Protein AF-A0A412XPA6-F1 (afdb_monomer_lite)

Organism: NCBI:txid329854

Sequence (202 aa):
MDRNLGTTGYVMIPRALLLKAFDEHHEASGDMEAFLRILTYVNYAEAVVRRMNTNVVCARGESVISYNHWAEILGWSLGRTRRYFMRLVAEGSIEQVKGDCASHIRIPGYDVWTGKRQIGKKGDSAVEESFGQFWNEYHETTRMARQNRESALREWKKLSQNERKQALEHIDEYFFHLRDTKFCRQAAKYLADKLFQDEYDN

Structure (mmCIF, N/CA/C/O backbone):
data_AF-A0A412XPA6-F1
#
_entry.id   AF-A0A412XPA6-F1
#
loop_
_atom_site.group_PDB
_atom_site.id
_atom_site.type_symbol
_atom_site.label_atom_id
_atom_site.label_alt_id
_atom_site.label_comp_id
_atom_site.label_asym_id
_atom_site.label_entity_id
_atom_site.label_seq_id
_atom_site.pdbx_PDB_ins_code
_atom_site.Cartn_x
_atom_site.Cartn_y
_atom_site.Cartn_z
_atom_site.occupancy
_atom_site.B_iso_or_equiv
_atom_site.auth_seq_id
_atom_site.auth_comp_id
_atom_site.auth_asym_id
_atom_site.auth_atom_id
_atom_site.pdbx_PDB_model_num
ATOM 1 N N . MET A 1 1 ? 12.582 10.616 -3.079 1.00 53.47 1 MET A N 1
ATOM 2 C CA . MET A 1 1 ? 11.346 11.284 -3.571 1.00 53.47 1 MET A CA 1
ATOM 3 C C . MET A 1 1 ? 10.703 12.117 -2.468 1.00 53.47 1 MET A C 1
ATOM 5 O O . MET A 1 1 ? 10.785 11.718 -1.310 1.00 53.47 1 MET A O 1
ATOM 9 N N . ASP A 1 2 ? 10.088 13.253 -2.807 1.00 45.78 2 ASP A N 1
ATOM 10 C CA . ASP A 1 2 ? 9.464 14.147 -1.822 1.00 45.78 2 ASP A CA 1
ATOM 11 C C . ASP A 1 2 ? 8.295 13.480 -1.092 1.00 45.78 2 ASP A C 1
ATOM 13 O O . ASP A 1 2 ? 7.318 13.035 -1.694 1.00 45.78 2 ASP A O 1
ATOM 17 N N . ARG A 1 3 ? 8.370 13.457 0.241 1.00 51.09 3 ARG A N 1
ATOM 18 C CA . ARG A 1 3 ? 7.361 12.847 1.129 1.00 51.09 3 ARG A CA 1
ATOM 19 C C . ARG A 1 3 ? 6.038 13.634 1.184 1.00 51.09 3 ARG A C 1
ATOM 21 O O . ARG A 1 3 ? 5.105 13.202 1.851 1.00 51.09 3 ARG A O 1
ATOM 28 N N . ASN A 1 4 ? 5.954 14.764 0.478 1.00 50.81 4 ASN A N 1
ATOM 29 C CA . ASN A 1 4 ? 4.825 15.701 0.493 1.00 50.81 4 ASN A CA 1
ATOM 30 C C . ASN A 1 4 ? 3.830 15.528 -0.670 1.00 50.81 4 ASN A C 1
ATOM 32 O O . ASN A 1 4 ? 2.851 16.261 -0.734 1.00 50.81 4 ASN A O 1
ATOM 36 N N . LEU A 1 5 ? 4.005 14.544 -1.560 1.00 54.44 5 LEU A N 1
ATOM 37 C CA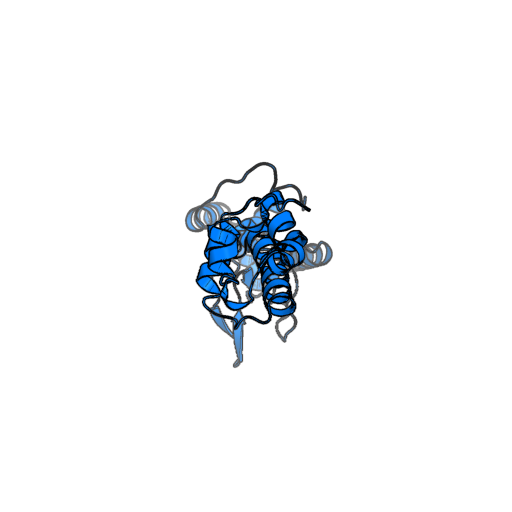 . LEU A 1 5 ? 3.063 14.299 -2.671 1.00 54.44 5 LEU A CA 1
ATOM 38 C C . LEU A 1 5 ? 1.630 13.949 -2.208 1.00 54.44 5 LEU A C 1
ATOM 40 O O . LEU A 1 5 ? 0.684 14.057 -2.981 1.00 54.44 5 LEU A O 1
ATOM 44 N N . GLY A 1 6 ? 1.448 13.546 -0.946 1.00 50.03 6 GLY A N 1
ATOM 45 C CA . GLY A 1 6 ? 0.141 13.197 -0.382 1.00 50.03 6 GLY A CA 1
ATOM 46 C C . GLY A 1 6 ? -0.730 14.381 0.060 1.00 50.03 6 GLY A C 1
ATOM 47 O O . GLY A 1 6 ? -1.903 14.166 0.359 1.00 50.03 6 GLY A O 1
ATOM 48 N N . THR A 1 7 ? -0.196 15.609 0.130 1.00 53.03 7 THR A N 1
ATOM 49 C CA . THR A 1 7 ? -0.916 16.780 0.679 1.00 53.03 7 THR A CA 1
ATOM 50 C C . THR A 1 7 ? -1.501 17.715 -0.380 1.00 53.03 7 THR A C 1
ATOM 52 O O . THR A 1 7 ? -2.366 18.522 -0.054 1.00 53.03 7 THR A O 1
ATOM 55 N N . THR A 1 8 ? -1.102 17.582 -1.648 1.00 63.75 8 THR A N 1
ATOM 56 C CA . THR A 1 8 ? -1.572 18.420 -2.770 1.00 63.75 8 THR A CA 1
ATOM 57 C C . THR A 1 8 ? -2.735 17.808 -3.564 1.00 63.75 8 THR A C 1
ATOM 59 O O . THR A 1 8 ? -3.126 18.350 -4.595 1.00 63.75 8 THR A O 1
ATOM 62 N N . GLY A 1 9 ? -3.308 16.694 -3.090 1.00 62.88 9 GLY A N 1
ATOM 63 C CA . GLY A 1 9 ? -4.330 15.923 -3.811 1.00 62.88 9 GLY A CA 1
ATOM 64 C C . GLY A 1 9 ? -3.741 15.043 -4.924 1.00 62.88 9 GLY A C 1
ATOM 65 O O . GLY A 1 9 ? -2.624 15.269 -5.382 1.00 62.88 9 GLY A O 1
ATOM 66 N N . TYR A 1 10 ? -4.474 14.004 -5.343 1.00 75.81 10 TYR A N 1
ATOM 67 C CA . TYR A 1 10 ? -4.041 13.063 -6.387 1.00 75.81 10 TYR A CA 1
ATOM 68 C C . TYR A 1 10 ? -5.188 12.659 -7.322 1.00 75.81 10 TYR A C 1
ATOM 70 O O . TYR A 1 10 ? -6.358 12.672 -6.937 1.00 75.81 10 TYR A O 1
ATOM 78 N N . VAL A 1 11 ? -4.836 12.267 -8.551 1.00 79.75 11 VAL A N 1
ATOM 79 C CA . VAL A 1 11 ? -5.758 11.722 -9.558 1.00 79.75 11 VAL A CA 1
ATOM 80 C C . VAL A 1 11 ? -5.554 10.215 -9.661 1.00 79.75 11 VAL A C 1
ATOM 82 O O . VAL A 1 11 ? -4.431 9.738 -9.811 1.00 79.75 11 VAL A O 1
ATOM 85 N N . MET A 1 12 ? -6.649 9.458 -9.607 1.00 84.06 12 MET A N 1
ATOM 86 C CA . MET A 1 12 ? -6.618 8.012 -9.815 1.00 84.06 12 MET A CA 1
ATOM 87 C C . MET A 1 12 ? -6.582 7.698 -11.310 1.00 84.06 12 MET A C 1
ATOM 89 O O . MET A 1 12 ? -7.541 7.978 -12.027 1.00 84.06 12 MET A O 1
ATOM 93 N N . ILE A 1 13 ? -5.492 7.083 -11.770 1.00 87.00 13 ILE A N 1
ATOM 94 C CA . ILE A 1 13 ? -5.327 6.660 -13.164 1.00 87.00 13 ILE A CA 1
ATOM 95 C C . ILE A 1 13 ? -5.499 5.135 -13.248 1.00 87.00 13 ILE A C 1
ATOM 97 O O . ILE A 1 13 ? -4.784 4.402 -12.559 1.00 87.00 13 ILE A O 1
ATOM 101 N N . PRO A 1 14 ? -6.424 4.617 -14.079 1.00 89.06 14 PRO A N 1
ATOM 102 C CA . PRO A 1 14 ? -6.537 3.186 -14.334 1.00 89.06 14 PRO A CA 1
ATOM 103 C C . PRO A 1 14 ? -5.214 2.577 -14.810 1.00 89.06 14 PRO A C 1
ATOM 105 O O . PRO A 1 14 ? -4.602 3.067 -15.758 1.00 89.06 14 PRO A O 1
ATOM 108 N N . ARG A 1 15 ? -4.819 1.442 -14.216 1.00 90.56 15 ARG A N 1
ATOM 109 C CA . ARG A 1 15 ? -3.580 0.719 -14.564 1.00 90.56 15 ARG A CA 1
ATOM 110 C C . ARG A 1 15 ? -3.462 0.450 -16.069 1.00 90.56 15 ARG A C 1
ATOM 112 O O . ARG A 1 15 ? -2.388 0.593 -16.632 1.00 90.56 15 ARG A O 1
ATOM 119 N N . ALA A 1 16 ? -4.574 0.113 -16.723 1.00 91.62 16 ALA A N 1
ATOM 120 C CA . ALA A 1 16 ? -4.614 -0.148 -18.160 1.00 91.62 16 ALA A CA 1
ATOM 121 C C . ALA A 1 16 ? -4.237 1.074 -19.019 1.00 91.62 16 ALA A C 1
ATOM 123 O O . ALA A 1 16 ? -3.680 0.896 -20.095 1.00 91.62 16 ALA A O 1
ATOM 124 N N . LEU A 1 17 ? -4.518 2.301 -18.561 1.00 93.75 17 LEU A N 1
ATOM 125 C CA . LEU A 1 17 ? -4.106 3.512 -19.278 1.00 93.75 17 LEU A CA 1
ATOM 126 C C . LEU A 1 17 ? -2.603 3.754 -19.140 1.00 93.75 17 LEU A C 1
ATOM 128 O O . LEU A 1 17 ? -1.958 4.084 -20.127 1.00 93.75 17 LEU A O 1
ATOM 132 N N . LEU A 1 18 ? -2.041 3.530 -17.947 1.00 92.69 18 LEU A N 1
ATOM 133 C CA . LEU A 1 18 ? -0.593 3.626 -17.735 1.00 92.69 18 LEU A CA 1
ATOM 134 C C . LEU A 1 18 ? 0.163 2.599 -18.580 1.00 92.69 18 LEU A C 1
ATOM 136 O O . LEU A 1 18 ? 1.142 2.951 -19.220 1.00 92.69 18 LEU A O 1
ATOM 140 N N . LEU A 1 19 ? -0.323 1.355 -18.633 1.00 93.19 19 LEU A N 1
ATOM 141 C CA . LEU A 1 19 ? 0.286 0.313 -19.463 1.00 93.19 19 LEU A CA 1
ATOM 142 C C . LEU A 1 19 ? 0.297 0.702 -20.949 1.00 93.19 19 LEU A C 1
ATOM 144 O O . LEU A 1 19 ? 1.344 0.611 -21.573 1.00 93.19 19 LEU A O 1
ATOM 148 N N . LYS A 1 20 ? -0.810 1.241 -21.480 1.00 92.75 20 LYS A N 1
ATOM 149 C CA . LYS A 1 20 ? -0.850 1.756 -22.860 1.00 92.75 20 LYS A CA 1
ATOM 150 C C . LYS A 1 20 ? 0.156 2.884 -23.097 1.00 92.75 20 LYS A C 1
ATOM 152 O O . LYS A 1 20 ? 0.869 2.857 -24.090 1.00 92.75 20 LYS A O 1
ATOM 157 N N . ALA A 1 21 ? 0.247 3.841 -22.173 1.00 90.62 21 ALA A N 1
ATOM 158 C CA . ALA A 1 21 ? 1.217 4.932 -22.276 1.00 90.62 21 ALA A CA 1
ATOM 159 C C . ALA A 1 21 ? 2.672 4.422 -22.247 1.00 90.62 21 ALA A C 1
ATOM 161 O O . ALA A 1 21 ? 3.544 4.980 -22.907 1.00 90.62 21 ALA A O 1
ATOM 162 N N . PHE A 1 22 ? 2.941 3.347 -21.501 1.00 92.25 22 PHE A N 1
ATOM 163 C CA . PHE A 1 22 ? 4.262 2.721 -21.454 1.00 92.25 22 PHE A CA 1
ATOM 164 C C . PHE A 1 22 ? 4.602 1.930 -22.718 1.00 92.25 22 PHE A C 1
ATOM 166 O O . PHE A 1 22 ? 5.780 1.859 -23.063 1.00 92.25 22 PHE A O 1
ATOM 173 N N . ASP A 1 23 ? 3.605 1.369 -23.403 1.00 88.88 23 ASP A N 1
ATOM 174 C CA . ASP A 1 23 ? 3.792 0.677 -24.682 1.00 88.88 23 ASP A CA 1
ATOM 175 C C . ASP A 1 23 ? 4.124 1.663 -25.820 1.00 88.88 23 ASP A C 1
ATOM 177 O O . ASP A 1 23 ? 4.892 1.337 -26.722 1.00 88.88 23 ASP A O 1
ATOM 181 N N . GLU A 1 24 ? 3.596 2.893 -25.764 1.00 89.25 24 GLU A N 1
ATOM 182 C CA . GLU A 1 24 ? 3.903 3.961 -26.733 1.00 89.25 24 GLU A CA 1
ATOM 183 C C . GLU A 1 24 ? 5.344 4.492 -26.598 1.00 89.25 24 GLU A C 1
ATOM 185 O O . GLU A 1 24 ? 5.955 4.919 -27.582 1.00 89.25 24 GLU A O 1
ATOM 190 N N . HIS A 1 25 ? 5.919 4.426 -25.393 1.00 86.38 25 HIS A N 1
ATOM 191 C CA . HIS A 1 25 ? 7.277 4.881 -25.095 1.00 86.38 25 HIS A CA 1
ATOM 192 C C . HIS A 1 25 ? 8.094 3.767 -24.443 1.00 86.38 25 HIS A C 1
ATOM 194 O O . HIS A 1 25 ? 8.089 3.607 -23.231 1.00 86.38 25 HIS A O 1
ATOM 200 N N . HIS A 1 26 ? 8.835 2.994 -25.234 1.00 84.62 26 HIS A N 1
ATOM 201 C CA . HIS A 1 26 ? 9.484 1.779 -24.729 1.00 84.62 26 HIS A CA 1
ATOM 202 C C . HIS A 1 26 ? 10.552 2.016 -23.641 1.00 84.62 26 HIS A C 1
ATOM 204 O O . HIS A 1 26 ? 10.724 1.169 -22.765 1.00 84.62 26 HIS A O 1
ATOM 210 N N . GLU A 1 27 ? 11.258 3.151 -23.680 1.00 95.06 27 GLU A N 1
ATOM 211 C CA . GLU A 1 27 ? 12.253 3.542 -22.675 1.00 95.06 27 GLU A CA 1
ATOM 212 C C . GLU A 1 27 ? 11.683 4.588 -21.714 1.00 95.06 27 GLU A C 1
ATOM 214 O O . GLU A 1 27 ? 11.159 5.616 -22.140 1.00 95.06 27 GLU A O 1
ATOM 219 N N . ALA A 1 28 ? 11.850 4.355 -20.408 1.00 95.25 28 ALA A N 1
ATOM 220 C CA . ALA A 1 28 ? 11.500 5.335 -19.393 1.00 95.25 28 ALA A CA 1
ATOM 221 C C . ALA A 1 28 ? 12.393 6.579 -19.515 1.00 95.25 28 ALA A C 1
ATOM 223 O O . ALA A 1 28 ? 13.619 6.498 -19.351 1.00 95.25 28 ALA A O 1
ATOM 224 N N . SER A 1 29 ? 11.763 7.736 -19.726 1.00 91.31 29 SER A N 1
ATOM 225 C CA . SER A 1 29 ? 12.411 9.038 -19.942 1.00 91.31 29 SER A CA 1
ATOM 226 C C . SER A 1 29 ? 13.273 9.502 -18.764 1.00 91.31 29 SER A C 1
ATOM 228 O O . SER A 1 29 ? 14.226 10.262 -18.941 1.00 91.31 29 SER A O 1
ATOM 230 N N . GLY A 1 30 ? 12.986 9.023 -17.552 1.00 93.06 30 GLY A N 1
ATOM 231 C CA . GLY A 1 30 ? 13.740 9.368 -16.355 1.00 93.06 30 GLY A CA 1
ATOM 232 C C . GLY A 1 30 ? 13.292 8.619 -15.105 1.00 93.06 30 GLY A C 1
ATOM 233 O O . GLY A 1 30 ? 12.474 7.702 -15.149 1.00 93.06 30 GLY A O 1
ATOM 234 N N . ASP A 1 31 ? 13.838 9.040 -13.965 1.00 93.81 31 ASP A N 1
ATOM 235 C CA . ASP A 1 31 ? 13.652 8.376 -12.672 1.00 93.81 31 ASP A CA 1
ATOM 236 C C . ASP A 1 31 ? 12.192 8.346 -12.205 1.00 93.81 31 ASP A C 1
ATOM 238 O O . ASP A 1 31 ? 11.767 7.370 -11.592 1.00 93.81 31 ASP A O 1
ATOM 242 N N . MET A 1 32 ? 11.419 9.395 -12.488 1.00 92.06 32 MET A N 1
ATOM 243 C CA . MET A 1 32 ? 10.010 9.468 -12.094 1.00 92.06 32 MET A CA 1
ATOM 244 C C . MET A 1 32 ? 9.152 8.484 -12.894 1.00 92.06 32 MET A C 1
ATOM 246 O O . MET A 1 32 ? 8.382 7.725 -12.310 1.00 92.06 32 MET A O 1
ATOM 250 N N . GLU A 1 33 ? 9.316 8.450 -14.218 1.00 94.38 33 GLU A N 1
ATOM 251 C CA . GLU A 1 33 ? 8.591 7.511 -15.075 1.00 94.38 33 GLU A CA 1
ATOM 252 C C . GLU A 1 33 ? 8.985 6.061 -14.765 1.00 94.38 33 GLU A C 1
ATOM 254 O O . GLU A 1 33 ? 8.123 5.191 -14.657 1.00 94.38 33 GLU A O 1
ATOM 259 N N . ALA A 1 34 ? 10.275 5.806 -14.524 1.00 96.50 34 ALA A N 1
ATOM 260 C CA . ALA A 1 34 ? 10.747 4.491 -14.105 1.00 96.50 34 ALA A CA 1
ATOM 261 C C . ALA A 1 34 ? 10.096 4.037 -12.790 1.00 96.50 34 ALA A C 1
ATOM 263 O O . ALA A 1 34 ? 9.686 2.882 -12.666 1.00 96.50 34 ALA A O 1
ATOM 264 N N . PHE A 1 35 ? 9.924 4.944 -11.826 1.00 95.25 35 PHE A N 1
ATOM 265 C CA . PHE A 1 35 ? 9.217 4.626 -10.587 1.00 95.25 35 PHE A CA 1
ATOM 266 C C . PHE A 1 35 ? 7.721 4.380 -10.808 1.00 95.25 35 PHE A C 1
ATOM 268 O O . PHE A 1 35 ? 7.167 3.445 -10.231 1.00 95.25 35 PHE A O 1
ATOM 275 N N . LEU A 1 36 ? 7.064 5.160 -11.674 1.00 93.94 36 LEU A N 1
ATOM 276 C CA . LEU A 1 36 ? 5.663 4.931 -12.051 1.00 93.94 36 LEU A CA 1
ATOM 277 C C . LEU A 1 36 ? 5.469 3.563 -12.715 1.00 93.94 36 LEU A C 1
ATOM 279 O O . LEU A 1 36 ? 4.489 2.872 -12.421 1.00 93.94 36 LEU A O 1
ATOM 283 N N . ARG A 1 37 ? 6.419 3.126 -13.550 1.00 96.12 37 ARG A N 1
ATOM 284 C CA . ARG A 1 37 ? 6.441 1.763 -14.100 1.00 96.12 37 ARG A CA 1
ATOM 285 C C . ARG A 1 37 ? 6.569 0.725 -12.989 1.00 96.12 37 ARG A C 1
ATOM 287 O O . ARG A 1 37 ? 5.775 -0.208 -12.952 1.00 96.12 37 ARG A O 1
ATOM 294 N N . ILE A 1 38 ? 7.476 0.908 -12.026 1.00 95.69 38 ILE A N 1
ATOM 295 C CA . ILE A 1 38 ? 7.593 0.002 -10.868 1.00 95.69 38 ILE A CA 1
ATOM 296 C C . ILE A 1 38 ? 6.268 -0.077 -10.092 1.00 95.69 38 ILE A C 1
ATOM 298 O O . ILE A 1 38 ? 5.747 -1.176 -9.907 1.00 95.69 38 ILE A O 1
ATOM 302 N N . LEU A 1 39 ? 5.677 1.062 -9.714 1.00 93.69 39 LEU A N 1
ATOM 303 C CA . LEU A 1 39 ? 4.375 1.138 -9.028 1.00 93.69 39 LEU A CA 1
ATOM 304 C C . LEU A 1 39 ? 3.255 0.425 -9.796 1.00 93.69 39 LEU A C 1
ATOM 306 O O . LEU A 1 39 ? 2.362 -0.181 -9.197 1.00 93.69 39 LEU A O 1
ATOM 310 N N . THR A 1 40 ? 3.310 0.507 -11.124 1.00 94.31 40 THR A N 1
ATOM 311 C CA . THR A 1 40 ? 2.344 -0.126 -12.017 1.00 94.31 40 THR A CA 1
ATOM 312 C C . THR A 1 40 ? 2.543 -1.632 -12.079 1.00 94.31 40 THR A C 1
ATOM 314 O O . THR A 1 40 ? 1.551 -2.347 -12.101 1.00 94.31 40 THR A O 1
ATOM 317 N N . TYR A 1 41 ? 3.781 -2.129 -12.115 1.00 95.12 41 TYR A N 1
ATOM 318 C CA . TYR A 1 41 ? 4.081 -3.544 -12.360 1.00 95.12 41 TYR A CA 1
ATOM 319 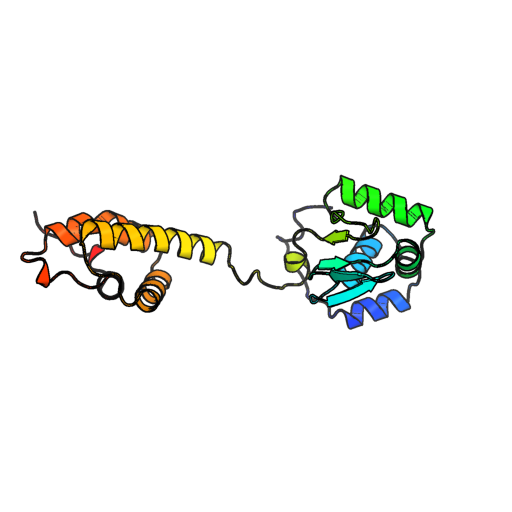C C . TYR A 1 41 ? 4.163 -4.415 -11.103 1.00 95.12 41 TYR A C 1
ATOM 321 O O . TYR A 1 41 ? 4.013 -5.632 -11.223 1.00 95.12 41 TYR A O 1
ATOM 329 N N . VAL A 1 42 ? 4.344 -3.838 -9.910 1.00 94.50 42 VAL A N 1
ATOM 330 C CA . VAL A 1 42 ? 4.215 -4.607 -8.659 1.00 94.50 42 VAL A CA 1
ATOM 331 C C . VAL A 1 42 ? 2.815 -5.219 -8.502 1.00 94.50 42 VAL A C 1
ATOM 333 O O . VAL A 1 42 ? 1.831 -4.807 -9.131 1.00 94.50 42 VAL A O 1
ATOM 336 N N . ASN A 1 43 ? 2.719 -6.236 -7.650 1.00 92.56 43 ASN A N 1
ATOM 337 C CA . ASN A 1 43 ? 1.484 -6.957 -7.398 1.00 92.56 43 ASN A CA 1
ATOM 338 C C . ASN A 1 43 ? 0.413 -6.029 -6.830 1.00 92.56 43 ASN A C 1
ATOM 340 O O . ASN A 1 43 ? 0.551 -5.458 -5.750 1.00 92.56 43 ASN A O 1
ATOM 344 N N . TYR A 1 44 ? -0.707 -5.924 -7.542 1.00 87.94 44 TYR A N 1
ATOM 345 C CA . TYR A 1 44 ? -1.870 -5.221 -7.019 1.00 87.94 44 TYR A CA 1
ATOM 346 C C . TYR A 1 44 ? -2.582 -6.073 -5.962 1.00 87.94 44 TYR A C 1
ATOM 348 O O . TYR A 1 44 ? -2.953 -5.572 -4.910 1.00 87.94 44 TYR A O 1
ATOM 356 N N . ALA A 1 45 ? -2.759 -7.367 -6.192 1.00 86.31 45 ALA A N 1
ATOM 357 C CA . ALA A 1 45 ? -3.297 -8.291 -5.199 1.00 86.31 45 ALA A CA 1
ATOM 358 C C . ALA A 1 45 ? -2.224 -9.311 -4.824 1.00 86.31 45 ALA A C 1
ATOM 360 O O . ALA A 1 45 ? -1.298 -9.534 -5.602 1.00 86.31 45 ALA A O 1
ATOM 361 N N . GLU A 1 46 ? -2.350 -9.904 -3.639 1.00 88.12 46 GLU A N 1
ATOM 362 C CA . GLU A 1 46 ? -1.504 -11.032 -3.264 1.00 88.12 46 GLU A CA 1
ATOM 363 C C . GLU A 1 46 ? -1.616 -12.142 -4.315 1.00 88.12 46 GLU A C 1
ATOM 365 O O . GLU A 1 46 ? -2.710 -12.459 -4.787 1.00 88.12 46 GLU A O 1
ATOM 370 N N . ALA A 1 47 ? -0.473 -12.708 -4.688 1.00 86.25 47 ALA A N 1
ATOM 371 C CA . ALA A 1 47 ? -0.398 -13.808 -5.630 1.00 86.25 47 ALA A CA 1
ATOM 372 C C . ALA A 1 47 ? 0.704 -14.782 -5.219 1.00 86.25 47 ALA A C 1
ATOM 374 O O . ALA A 1 47 ? 1.778 -14.383 -4.766 1.00 86.25 47 ALA A O 1
ATOM 375 N N . VAL A 1 48 ? 0.455 -16.072 -5.426 1.00 85.38 48 VAL A N 1
ATOM 376 C CA . VAL A 1 48 ? 1.472 -17.108 -5.253 1.00 85.38 48 VAL A CA 1
ATOM 377 C C . VAL A 1 48 ? 2.217 -17.272 -6.571 1.00 85.38 48 VAL A C 1
ATOM 379 O O . VAL A 1 48 ? 1.635 -17.679 -7.575 1.00 85.38 48 VAL A O 1
ATOM 382 N N . VAL A 1 49 ? 3.509 -16.955 -6.571 1.00 80.50 49 VAL A N 1
ATOM 383 C CA . VAL A 1 49 ? 4.372 -17.063 -7.751 1.00 80.50 49 VAL A CA 1
ATOM 384 C C . VAL A 1 49 ? 5.288 -18.268 -7.592 1.00 80.50 49 VAL A C 1
ATOM 386 O O . VAL A 1 49 ? 5.998 -18.409 -6.597 1.00 80.50 49 VAL A O 1
ATOM 389 N N . ARG A 1 50 ? 5.289 -19.150 -8.592 1.00 76.94 50 ARG A N 1
ATOM 390 C CA . ARG A 1 50 ? 6.142 -20.341 -8.611 1.00 76.94 50 ARG A CA 1
ATOM 391 C C . ARG A 1 50 ? 7.522 -19.987 -9.168 1.00 76.94 50 ARG A C 1
ATOM 393 O O . ARG A 1 50 ? 7.639 -19.515 -10.297 1.00 76.94 50 ARG A O 1
ATOM 400 N N . ARG A 1 51 ? 8.575 -20.232 -8.390 1.00 69.62 51 ARG A N 1
ATOM 401 C CA . ARG A 1 51 ? 9.977 -19.934 -8.732 1.00 69.62 51 ARG A CA 1
ATOM 402 C C . ARG A 1 51 ? 10.835 -21.162 -8.466 1.00 69.62 51 ARG A C 1
ATOM 404 O O . ARG A 1 51 ? 10.911 -21.589 -7.330 1.00 69.62 51 ARG A O 1
ATOM 411 N N . MET A 1 52 ? 11.484 -21.712 -9.497 1.00 63.72 52 MET A N 1
ATOM 412 C CA . MET A 1 52 ? 12.553 -22.729 -9.377 1.00 63.72 52 MET A CA 1
ATOM 413 C C . MET A 1 52 ? 12.304 -23.815 -8.295 1.00 63.72 52 MET A C 1
ATOM 415 O O . MET A 1 52 ? 13.222 -24.185 -7.578 1.00 63.72 52 MET A O 1
ATOM 419 N N . ASN A 1 53 ? 11.063 -24.319 -8.201 1.00 65.38 53 ASN A N 1
ATOM 420 C CA . ASN A 1 53 ? 10.543 -25.328 -7.252 1.00 65.38 53 ASN A CA 1
ATOM 421 C C . ASN A 1 53 ? 10.006 -24.863 -5.884 1.00 65.38 53 ASN A C 1
ATOM 423 O O . ASN A 1 53 ? 9.508 -25.705 -5.139 1.00 65.38 53 ASN A O 1
ATOM 427 N N . THR A 1 54 ? 9.979 -23.567 -5.575 1.00 71.88 54 THR A N 1
ATOM 428 C CA . THR A 1 54 ? 9.297 -23.019 -4.391 1.00 71.88 54 THR A CA 1
ATOM 429 C C . THR A 1 54 ? 8.122 -22.121 -4.782 1.00 71.88 54 THR A C 1
ATOM 431 O O . THR A 1 54 ? 8.113 -21.464 -5.827 1.00 71.88 54 THR A O 1
ATOM 434 N N . ASN A 1 55 ? 7.080 -22.132 -3.951 1.00 79.75 55 ASN A N 1
ATOM 435 C CA . ASN A 1 55 ? 5.960 -21.206 -4.064 1.00 79.75 55 ASN A CA 1
ATOM 436 C C . ASN A 1 55 ? 6.262 -20.003 -3.173 1.00 79.75 55 ASN A C 1
ATOM 438 O O . ASN A 1 55 ? 6.384 -20.153 -1.959 1.00 79.75 55 ASN A O 1
ATOM 442 N N . VAL A 1 56 ? 6.383 -18.823 -3.773 1.00 81.56 56 VAL A N 1
ATOM 443 C CA . VAL A 1 56 ? 6.595 -17.571 -3.047 1.00 81.56 56 VAL A CA 1
ATOM 444 C C . VAL A 1 56 ? 5.269 -16.832 -2.985 1.00 81.56 56 VAL A C 1
ATOM 446 O O . VAL A 1 56 ? 4.689 -16.498 -4.019 1.00 81.56 56 VAL A O 1
ATOM 449 N N . VAL A 1 57 ? 4.781 -16.579 -1.773 1.00 85.75 57 VAL A N 1
ATOM 450 C CA . VAL A 1 57 ? 3.656 -15.665 -1.557 1.00 85.75 57 VAL A CA 1
ATOM 451 C C . VAL A 1 57 ? 4.179 -14.249 -1.775 1.00 85.75 57 VAL A C 1
ATOM 453 O O . VAL A 1 57 ? 5.022 -13.774 -1.020 1.00 85.75 57 VAL A O 1
ATOM 456 N N . CYS A 1 58 ? 3.727 -13.603 -2.845 1.00 89.12 58 CYS A N 1
ATOM 457 C CA . CYS A 1 58 ? 4.118 -12.249 -3.205 1.00 89.12 58 CYS A CA 1
ATOM 458 C C . CYS A 1 58 ? 2.952 -11.314 -2.887 1.00 89.12 58 CYS A C 1
ATOM 460 O O . CYS A 1 58 ? 1.927 -11.313 -3.581 1.00 89.12 58 CYS A O 1
ATOM 462 N N . ALA A 1 59 ? 3.098 -10.558 -1.801 1.00 90.94 59 ALA A N 1
ATOM 463 C CA . ALA A 1 59 ? 2.020 -9.745 -1.258 1.00 90.94 59 ALA A CA 1
ATOM 464 C C . ALA A 1 59 ? 1.688 -8.544 -2.159 1.00 90.94 59 ALA A C 1
ATOM 466 O O . ALA A 1 59 ? 2.410 -8.192 -3.096 1.00 90.94 59 ALA A O 1
ATOM 467 N N . ARG A 1 60 ? 0.576 -7.871 -1.857 1.00 91.88 60 ARG A N 1
ATOM 468 C CA . ARG A 1 60 ? 0.246 -6.584 -2.483 1.00 91.88 60 ARG A CA 1
ATOM 469 C C . ARG A 1 60 ? 1.378 -5.574 -2.252 1.00 91.88 60 ARG A C 1
ATOM 471 O O . ARG A 1 60 ? 1.833 -5.394 -1.128 1.00 91.88 60 ARG A O 1
ATOM 478 N N . GLY A 1 61 ? 1.781 -4.880 -3.313 1.00 93.12 61 GLY A N 1
ATOM 479 C CA . GLY A 1 61 ? 2.895 -3.934 -3.307 1.00 93.12 61 GLY A CA 1
ATOM 480 C C . GLY A 1 61 ? 4.274 -4.588 -3.405 1.00 93.12 61 GLY A C 1
ATOM 481 O O . GLY A 1 61 ? 5.275 -3.879 -3.326 1.00 93.12 61 GLY A O 1
ATOM 482 N N . GLU A 1 62 ? 4.346 -5.909 -3.584 1.00 95.06 62 GLU A N 1
ATOM 483 C CA . GLU A 1 62 ? 5.597 -6.636 -3.794 1.00 95.06 62 GLU A CA 1
ATOM 484 C C . GLU A 1 62 ? 5.796 -7.052 -5.251 1.00 95.06 62 GLU A C 1
ATOM 486 O O . GLU A 1 62 ? 4.868 -7.060 -6.059 1.00 95.06 62 GLU A O 1
ATOM 491 N N . SER A 1 63 ? 7.024 -7.413 -5.606 1.00 94.44 63 SER A N 1
ATOM 492 C CA . SER A 1 63 ? 7.327 -8.043 -6.887 1.00 94.44 63 SER A CA 1
ATOM 493 C C . SER A 1 63 ? 8.518 -8.979 -6.773 1.00 94.44 63 SER A C 1
ATOM 495 O O . SER A 1 63 ? 9.483 -8.674 -6.081 1.00 94.44 63 SER A O 1
ATOM 497 N N . VAL A 1 64 ? 8.455 -10.092 -7.505 1.00 92.44 64 VAL A N 1
ATOM 498 C CA . VAL A 1 64 ? 9.538 -11.080 -7.687 1.00 92.44 64 VAL A CA 1
ATOM 499 C C . VAL A 1 64 ? 10.059 -11.119 -9.136 1.00 92.44 64 VAL A C 1
ATOM 501 O O . VAL A 1 64 ? 10.750 -12.064 -9.551 1.00 92.44 64 VAL A O 1
ATOM 504 N N . ILE A 1 65 ? 9.710 -10.100 -9.931 1.00 93.00 65 ILE A N 1
ATOM 505 C CA . ILE A 1 65 ? 10.193 -9.909 -11.304 1.00 93.00 65 ILE A CA 1
ATOM 506 C C . ILE A 1 65 ? 11.726 -9.825 -11.279 1.00 93.00 65 ILE A C 1
ATOM 508 O O . ILE A 1 65 ? 12.316 -9.196 -10.402 1.00 93.00 65 ILE A O 1
ATOM 512 N N . SER A 1 66 ? 12.392 -10.509 -12.213 1.00 93.38 66 SER A N 1
ATOM 513 C CA . SER A 1 66 ? 13.858 -10.518 -12.271 1.00 93.38 66 SER A CA 1
ATOM 514 C C . SER A 1 66 ? 14.396 -9.167 -12.744 1.00 93.38 66 SER A C 1
ATOM 516 O O . SER A 1 66 ? 13.735 -8.458 -13.495 1.00 93.38 66 SER A O 1
ATOM 518 N N . TYR A 1 67 ? 15.638 -8.824 -12.388 1.00 95.25 67 TYR A N 1
ATOM 519 C CA . TYR A 1 67 ? 16.259 -7.586 -12.881 1.00 95.25 67 TYR A CA 1
ATOM 520 C C . TYR A 1 67 ? 16.369 -7.510 -14.413 1.00 95.25 67 TYR A C 1
ATOM 522 O O . TYR A 1 67 ? 16.357 -6.409 -14.948 1.00 95.25 67 TYR A O 1
ATOM 530 N N . ASN A 1 68 ? 16.452 -8.648 -15.115 1.00 95.62 68 ASN A N 1
ATOM 531 C CA . ASN A 1 68 ? 16.421 -8.670 -16.584 1.00 95.62 68 ASN A CA 1
ATOM 532 C C . ASN A 1 68 ? 15.056 -8.221 -17.109 1.00 95.62 68 ASN A C 1
ATOM 534 O O . ASN A 1 68 ? 14.982 -7.349 -17.961 1.00 95.62 68 ASN A O 1
ATOM 538 N N . HIS A 1 69 ? 13.980 -8.751 -16.537 1.00 96.00 69 HIS A N 1
ATOM 539 C CA . HIS A 1 69 ? 12.633 -8.389 -16.954 1.00 96.00 69 HIS A CA 1
ATOM 540 C C . HIS A 1 69 ? 12.258 -6.967 -16.498 1.00 96.00 69 HIS A C 1
ATOM 542 O O . HIS A 1 69 ? 11.564 -6.243 -17.199 1.00 96.00 69 HIS A O 1
ATOM 548 N N . TRP A 1 70 ? 12.784 -6.496 -15.362 1.00 97.12 70 TRP A N 1
ATOM 549 C CA . TRP A 1 70 ? 12.696 -5.076 -15.010 1.00 97.12 70 TRP A CA 1
ATOM 550 C C . TRP A 1 70 ? 13.427 -4.179 -16.010 1.00 97.12 70 TRP A C 1
ATOM 552 O O . TRP A 1 70 ? 12.931 -3.105 -16.327 1.00 97.12 70 TRP A O 1
ATOM 562 N N . ALA A 1 71 ? 14.582 -4.608 -16.523 1.00 97.25 71 ALA A N 1
ATOM 563 C CA . ALA A 1 71 ? 15.308 -3.866 -17.546 1.00 97.25 71 ALA A CA 1
ATOM 564 C C . ALA A 1 71 ? 14.485 -3.747 -18.844 1.00 97.25 71 ALA A C 1
ATOM 566 O O . ALA A 1 71 ? 14.442 -2.667 -19.426 1.00 97.25 71 ALA A O 1
ATOM 567 N N . GLU A 1 72 ? 13.762 -4.807 -19.227 1.00 96.69 72 GLU A N 1
ATOM 568 C CA . GLU A 1 72 ? 12.789 -4.791 -20.332 1.00 96.69 72 GLU A CA 1
ATOM 569 C C . GLU A 1 72 ? 11.639 -3.805 -20.065 1.00 96.69 72 GLU A C 1
ATOM 571 O O . GLU A 1 72 ? 11.375 -2.943 -20.899 1.00 96.69 72 GLU A O 1
ATOM 576 N N . ILE A 1 73 ? 11.009 -3.862 -18.882 1.00 96.62 73 ILE A N 1
ATOM 577 C CA . ILE A 1 73 ? 9.904 -2.958 -18.494 1.00 96.62 73 ILE A CA 1
ATOM 578 C C . ILE A 1 73 ? 10.329 -1.482 -18.533 1.00 96.62 73 ILE A C 1
ATOM 580 O O . ILE A 1 73 ? 9.544 -0.612 -18.916 1.00 96.62 73 ILE A O 1
ATOM 584 N N . LEU A 1 74 ? 11.552 -1.184 -18.089 1.00 96.94 74 LEU A N 1
ATOM 585 C CA . LEU A 1 74 ? 12.082 0.180 -18.040 1.00 96.94 74 LEU A CA 1
ATOM 586 C C . LEU A 1 74 ? 12.685 0.642 -19.376 1.00 96.94 74 LEU A C 1
ATOM 588 O O . LEU A 1 74 ? 12.975 1.828 -19.518 1.00 96.94 74 LEU A O 1
ATOM 592 N N . GLY A 1 75 ? 12.916 -0.275 -20.319 1.00 96.50 75 GLY A N 1
ATOM 593 C CA . GLY A 1 75 ? 13.692 -0.020 -21.535 1.00 96.50 75 GLY A CA 1
ATOM 594 C C . GLY A 1 75 ? 15.133 0.411 -21.246 1.00 96.50 75 GLY A C 1
ATOM 595 O O . GLY A 1 75 ? 15.712 1.202 -21.982 1.00 96.50 75 GLY A O 1
ATOM 596 N N . TRP A 1 76 ? 15.720 -0.066 -20.146 1.00 97.62 76 TRP A N 1
ATOM 597 C CA . TRP A 1 76 ? 17.062 0.314 -19.695 1.00 97.62 76 TRP A CA 1
ATOM 598 C C . TRP A 1 76 ? 18.038 -0.854 -19.778 1.00 97.62 76 TRP A C 1
ATOM 600 O O . TRP A 1 76 ? 17.658 -2.019 -19.779 1.00 97.62 76 TRP A O 1
ATOM 610 N N . SER A 1 77 ? 19.341 -0.564 -19.746 1.00 97.50 77 SER A N 1
ATOM 611 C CA . SER A 1 77 ? 20.336 -1.620 -19.547 1.00 97.50 77 SER A CA 1
ATOM 612 C C . SER A 1 77 ? 20.209 -2.252 -18.155 1.00 97.50 77 SER A C 1
ATOM 614 O O . SER A 1 77 ? 19.830 -1.596 -17.176 1.00 97.50 77 SER A O 1
ATOM 616 N N . LEU A 1 78 ? 20.606 -3.523 -18.026 1.00 97.44 78 LEU A N 1
ATOM 617 C CA . LEU A 1 78 ? 20.609 -4.230 -16.740 1.00 97.44 78 LEU A CA 1
ATOM 618 C C . LEU A 1 78 ? 21.437 -3.491 -15.673 1.00 97.44 78 LEU A C 1
ATOM 620 O O . LEU A 1 78 ? 21.038 -3.410 -14.512 1.00 97.44 78 LEU A O 1
ATOM 624 N N . GLY A 1 79 ? 22.580 -2.922 -16.067 1.00 97.38 79 GLY A N 1
ATOM 625 C CA . GLY A 1 79 ? 23.446 -2.157 -15.168 1.00 97.38 79 GLY A CA 1
ATOM 626 C C . GLY A 1 79 ? 22.786 -0.875 -14.654 1.00 97.38 79 GLY A C 1
ATOM 627 O O . GLY A 1 79 ? 22.860 -0.591 -13.458 1.00 97.38 79 GLY A O 1
ATOM 628 N N . ARG A 1 80 ? 22.102 -0.124 -15.531 1.00 97.50 80 ARG A N 1
ATOM 629 C CA . ARG A 1 80 ? 21.332 1.073 -15.144 1.00 97.50 80 ARG A CA 1
ATOM 630 C C . ARG A 1 80 ? 20.188 0.698 -14.206 1.00 97.50 80 ARG A C 1
ATOM 632 O O . ARG A 1 80 ? 20.063 1.301 -13.144 1.00 97.50 80 ARG A O 1
ATOM 639 N N . THR A 1 81 ? 19.439 -0.347 -14.549 1.00 97.56 81 THR A N 1
ATOM 640 C CA . THR A 1 81 ? 18.328 -0.875 -13.744 1.00 97.56 81 THR A CA 1
ATOM 641 C C . THR A 1 81 ? 18.783 -1.267 -12.340 1.00 97.56 81 THR A C 1
ATOM 643 O O . THR A 1 81 ? 18.219 -0.799 -11.355 1.00 97.56 81 THR A O 1
ATOM 646 N N . ARG A 1 82 ? 19.859 -2.053 -12.208 1.00 96.19 82 ARG A N 1
ATOM 647 C CA . ARG A 1 82 ? 20.386 -2.452 -10.891 1.00 96.19 82 ARG A CA 1
ATOM 648 C C . ARG A 1 82 ? 20.808 -1.255 -10.042 1.00 96.19 82 ARG A C 1
ATOM 650 O O . ARG A 1 82 ? 20.430 -1.186 -8.878 1.00 96.19 82 ARG A O 1
ATOM 657 N N . ARG A 1 83 ? 21.547 -0.297 -10.620 1.00 96.94 83 ARG A N 1
ATOM 658 C CA . ARG A 1 83 ? 21.956 0.927 -9.904 1.00 96.94 83 ARG A CA 1
ATOM 659 C C . ARG A 1 83 ? 20.753 1.741 -9.438 1.00 96.94 83 ARG A C 1
ATOM 661 O O . ARG A 1 83 ? 20.749 2.230 -8.313 1.00 96.94 83 ARG A O 1
ATOM 668 N N . TYR A 1 84 ? 19.730 1.850 -10.281 1.00 97.06 84 TYR A N 1
ATOM 669 C CA . TYR A 1 84 ? 18.496 2.547 -9.948 1.00 97.06 84 TYR A CA 1
ATOM 670 C C . TYR A 1 84 ? 17.772 1.898 -8.762 1.00 97.06 84 TYR A C 1
ATOM 672 O O . TYR A 1 84 ? 17.454 2.586 -7.796 1.00 97.06 84 TYR A O 1
ATOM 680 N N . PHE A 1 85 ? 17.595 0.573 -8.778 1.00 96.50 85 PHE A N 1
ATOM 681 C CA . PHE A 1 85 ? 16.979 -0.162 -7.667 1.00 96.50 85 PHE A CA 1
ATOM 682 C C . PHE A 1 85 ? 17.795 -0.049 -6.374 1.00 96.50 85 PHE A C 1
ATOM 684 O O . PHE A 1 85 ? 17.221 0.209 -5.322 1.00 96.50 85 PHE A O 1
ATOM 691 N N . MET A 1 86 ? 19.126 -0.172 -6.441 1.00 94.81 86 MET A N 1
ATOM 692 C CA . MET A 1 86 ? 19.998 0.029 -5.274 1.00 94.81 86 MET A CA 1
ATOM 693 C C . MET A 1 86 ? 19.820 1.422 -4.662 1.00 94.81 86 MET A C 1
ATOM 695 O O . MET A 1 86 ? 19.739 1.551 -3.442 1.00 94.81 86 MET A O 1
ATOM 699 N N . ARG A 1 87 ? 19.707 2.459 -5.500 1.00 96.38 87 ARG A N 1
ATOM 700 C CA . ARG A 1 87 ? 19.436 3.824 -5.038 1.00 96.38 87 ARG A CA 1
ATOM 701 C C . ARG A 1 87 ? 18.050 3.943 -4.399 1.00 96.38 87 ARG A C 1
ATOM 703 O O . ARG A 1 87 ? 17.947 4.505 -3.317 1.00 96.38 87 ARG A O 1
ATOM 710 N N . LEU A 1 88 ? 17.005 3.371 -5.004 1.00 95.44 88 LEU A N 1
ATOM 711 C CA . LEU A 1 88 ? 15.659 3.374 -4.412 1.00 95.44 88 LEU A CA 1
ATOM 712 C C . LEU A 1 88 ? 15.616 2.669 -3.048 1.00 95.44 88 LEU A C 1
ATOM 714 O O . LEU A 1 88 ? 14.891 3.126 -2.165 1.00 95.44 88 LEU A O 1
ATOM 718 N N . VAL A 1 89 ? 16.392 1.592 -2.869 1.00 93.25 89 VAL A N 1
ATOM 719 C CA . VAL A 1 89 ? 16.552 0.912 -1.572 1.00 93.25 89 VAL A CA 1
ATOM 720 C C . VAL A 1 89 ? 17.248 1.823 -0.565 1.00 93.25 89 VAL A C 1
ATOM 722 O O . VAL A 1 89 ? 16.753 1.991 0.546 1.00 93.25 89 VAL A O 1
ATOM 725 N N . ALA A 1 90 ? 18.361 2.453 -0.950 1.00 92.81 90 ALA A N 1
ATOM 726 C CA . ALA A 1 90 ? 19.093 3.373 -0.078 1.00 92.81 90 ALA A CA 1
ATOM 727 C C . ALA A 1 90 ? 18.246 4.589 0.350 1.00 92.81 90 ALA A C 1
ATOM 729 O O . ALA A 1 90 ? 18.365 5.062 1.477 1.00 92.81 90 ALA A O 1
ATOM 730 N N . GLU A 1 91 ? 17.364 5.070 -0.527 1.00 92.38 91 GLU A N 1
ATOM 731 C CA . GLU A 1 91 ? 16.428 6.167 -0.248 1.00 92.38 91 GLU A CA 1
ATOM 732 C C . GLU A 1 91 ? 15.168 5.728 0.525 1.00 92.38 91 GLU A C 1
ATOM 734 O O . GLU A 1 91 ? 14.369 6.578 0.922 1.00 92.38 91 GLU A O 1
ATOM 739 N N . GLY A 1 92 ? 14.954 4.420 0.711 1.00 89.94 92 GLY A N 1
ATOM 740 C CA . GLY A 1 92 ? 13.760 3.860 1.354 1.00 89.94 92 GLY A CA 1
ATOM 741 C C . GLY A 1 92 ? 12.482 3.952 0.513 1.00 89.94 92 GLY A C 1
ATOM 742 O O . GLY A 1 92 ? 11.383 3.817 1.045 1.00 89.94 92 GLY A O 1
ATOM 743 N N . SER A 1 93 ? 12.600 4.198 -0.796 1.00 90.56 93 SER A N 1
ATOM 744 C CA . SER A 1 93 ? 11.448 4.218 -1.716 1.00 90.56 93 SER A CA 1
ATOM 745 C C . SER A 1 93 ? 10.972 2.807 -2.075 1.00 90.56 93 SER A C 1
ATOM 747 O O . SER A 1 93 ? 9.802 2.617 -2.405 1.00 90.56 93 SER A O 1
ATOM 749 N N . ILE A 1 94 ? 11.871 1.821 -2.001 1.00 94.88 94 ILE A N 1
ATOM 750 C CA . ILE A 1 94 ? 11.563 0.388 -2.060 1.00 94.88 94 ILE A CA 1
ATOM 751 C C . ILE A 1 94 ? 12.359 -0.345 -0.973 1.00 94.88 94 ILE A C 1
ATOM 753 O O . ILE A 1 94 ? 13.415 0.116 -0.551 1.00 94.88 94 ILE A O 1
ATOM 757 N N . GLU A 1 95 ? 11.889 -1.510 -0.555 1.00 94.50 95 GLU A N 1
ATOM 758 C CA . GLU A 1 95 ? 12.570 -2.405 0.379 1.00 94.50 95 GLU A CA 1
ATOM 759 C C . GLU A 1 95 ? 12.914 -3.719 -0.317 1.00 94.50 95 GLU A C 1
ATOM 761 O O . GLU A 1 95 ? 12.125 -4.235 -1.111 1.00 94.50 95 GLU A O 1
ATOM 766 N N . GLN A 1 96 ? 14.075 -4.290 0.001 1.00 92.19 96 GLN A N 1
ATOM 767 C CA . GLN A 1 96 ? 14.401 -5.654 -0.404 1.00 92.19 96 GLN A CA 1
ATOM 768 C C . GLN A 1 96 ? 13.784 -6.631 0.598 1.00 92.19 96 GLN A C 1
ATOM 770 O O . GLN A 1 96 ? 14.073 -6.574 1.796 1.00 92.19 96 GLN A O 1
ATOM 775 N N . VAL A 1 97 ? 12.924 -7.528 0.117 1.00 90.06 97 VAL A N 1
ATOM 776 C CA . VAL A 1 97 ? 12.292 -8.534 0.974 1.00 90.06 97 VAL A CA 1
ATOM 777 C C . VAL A 1 97 ? 13.319 -9.617 1.290 1.00 90.06 97 VAL A C 1
ATOM 779 O O . VAL A 1 97 ? 13.998 -10.128 0.400 1.00 90.06 97 VAL A O 1
ATOM 782 N N . LYS A 1 98 ? 13.459 -9.958 2.575 1.00 81.75 98 LYS A N 1
ATOM 783 C CA . LYS A 1 98 ? 14.377 -11.014 3.017 1.00 81.75 98 LYS A CA 1
ATOM 784 C C . LYS A 1 98 ? 13.916 -12.362 2.459 1.00 81.75 98 LYS A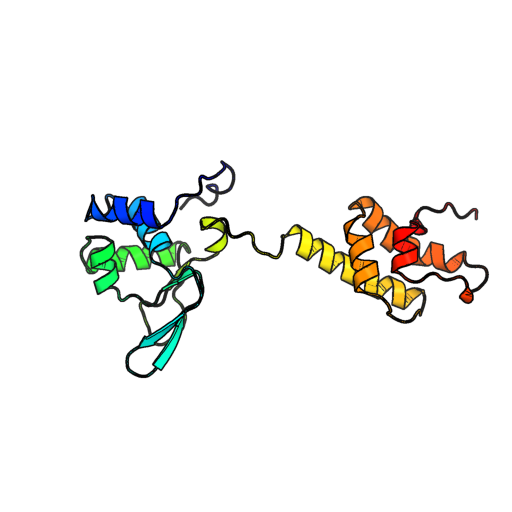 C 1
ATOM 786 O O . LYS A 1 98 ? 12.776 -12.760 2.678 1.00 81.75 98 LYS A O 1
ATOM 791 N N . GLY A 1 99 ? 14.815 -13.064 1.780 1.00 75.31 99 GLY A N 1
ATOM 792 C CA . GLY A 1 99 ? 14.569 -14.379 1.198 1.00 75.31 99 GLY A CA 1
ATOM 793 C C . GLY A 1 99 ? 15.607 -14.715 0.130 1.00 75.31 99 GLY A C 1
ATOM 794 O O . GLY A 1 99 ? 16.565 -13.970 -0.074 1.00 75.31 99 GLY A O 1
ATOM 795 N N . ASP A 1 100 ? 15.389 -15.813 -0.588 1.00 71.25 100 ASP A N 1
ATOM 796 C CA . ASP A 1 100 ? 16.355 -16.344 -1.562 1.00 71.25 100 ASP A CA 1
ATOM 797 C C . ASP A 1 100 ? 16.375 -15.580 -2.900 1.00 71.25 100 ASP A C 1
ATOM 799 O O . ASP A 1 100 ? 17.150 -15.890 -3.806 1.00 71.25 100 ASP A O 1
ATOM 803 N N . CYS A 1 101 ? 15.513 -14.573 -3.063 1.00 78.88 101 CYS A N 1
ATOM 804 C CA . CYS A 1 101 ? 15.357 -13.842 -4.313 1.00 78.88 101 CYS A CA 1
ATOM 805 C C . CYS A 1 101 ? 15.858 -12.400 -4.183 1.00 78.88 101 CYS A C 1
ATOM 807 O O . CYS A 1 101 ? 15.165 -11.522 -3.679 1.00 78.88 101 CYS A O 1
ATOM 809 N N . ALA A 1 102 ? 17.042 -12.126 -4.735 1.00 82.38 102 ALA A N 1
ATOM 810 C CA . ALA A 1 102 ? 17.648 -10.791 -4.712 1.00 82.38 102 ALA A CA 1
ATOM 811 C C . ALA A 1 102 ? 16.827 -9.704 -5.440 1.00 82.38 102 ALA A C 1
ATOM 813 O O . ALA A 1 102 ? 17.075 -8.513 -5.241 1.00 82.38 102 ALA A O 1
ATOM 814 N N . SER A 1 103 ? 15.882 -10.090 -6.303 1.00 87.75 103 SER A N 1
ATOM 815 C CA . SER A 1 103 ? 14.970 -9.170 -6.990 1.00 87.75 103 SER A CA 1
ATOM 816 C C . SER A 1 103 ? 13.589 -9.077 -6.335 1.00 87.75 103 SER A C 1
ATOM 818 O O . SER A 1 103 ? 12.713 -8.420 -6.892 1.00 87.75 103 SER A O 1
ATOM 820 N N . HIS A 1 104 ? 13.378 -9.724 -5.181 1.00 92.50 104 HIS A N 1
ATOM 821 C CA . HIS A 1 104 ? 12.144 -9.575 -4.414 1.00 92.50 104 HIS A CA 1
ATOM 822 C C . HIS A 1 104 ? 12.142 -8.220 -3.716 1.00 92.50 104 HIS A C 1
ATOM 824 O O . HIS A 1 104 ? 12.930 -7.962 -2.804 1.00 92.50 104 HIS A O 1
ATOM 830 N N . ILE A 1 105 ? 11.257 -7.345 -4.178 1.00 95.12 105 ILE A N 1
ATOM 831 C CA . ILE A 1 105 ? 11.106 -5.988 -3.664 1.00 95.12 105 ILE A CA 1
ATOM 832 C C . ILE A 1 105 ? 9.708 -5.757 -3.106 1.00 95.12 105 ILE A C 1
ATOM 834 O O . ILE A 1 105 ? 8.751 -6.428 -3.494 1.00 95.12 105 ILE A O 1
ATOM 838 N N . ARG A 1 106 ? 9.596 -4.762 -2.232 1.00 95.12 106 ARG A N 1
ATOM 839 C CA . ARG A 1 106 ? 8.352 -4.230 -1.678 1.00 95.12 106 ARG A CA 1
ATOM 840 C C . ARG A 1 106 ? 8.348 -2.713 -1.802 1.00 95.12 106 ARG A C 1
ATOM 842 O O . ARG A 1 106 ? 9.383 -2.085 -1.622 1.00 95.12 106 ARG A O 1
ATOM 849 N N . ILE A 1 107 ? 7.188 -2.122 -2.069 1.00 94.25 107 ILE A N 1
ATOM 850 C CA . ILE A 1 107 ? 6.987 -0.671 -1.997 1.00 94.25 107 ILE A CA 1
ATOM 851 C C . ILE A 1 107 ? 6.392 -0.324 -0.624 1.00 94.25 107 ILE A C 1
ATOM 853 O O . ILE A 1 107 ? 5.235 -0.677 -0.360 1.00 94.25 107 ILE A O 1
ATOM 857 N N . PRO A 1 108 ? 7.138 0.364 0.261 1.00 89.56 108 PRO A N 1
ATOM 858 C CA . PRO A 1 108 ? 6.619 0.816 1.546 1.00 89.56 108 PRO A CA 1
ATOM 859 C C . PRO A 1 108 ? 5.386 1.697 1.356 1.00 89.56 108 PRO A C 1
ATOM 861 O O . PRO A 1 108 ? 5.388 2.645 0.571 1.00 89.56 108 PRO A O 1
ATOM 864 N N . GLY A 1 109 ? 4.302 1.372 2.062 1.00 85.06 109 GLY A N 1
ATOM 865 C CA . GLY A 1 109 ? 3.063 2.142 1.977 1.00 85.06 109 GLY A CA 1
AT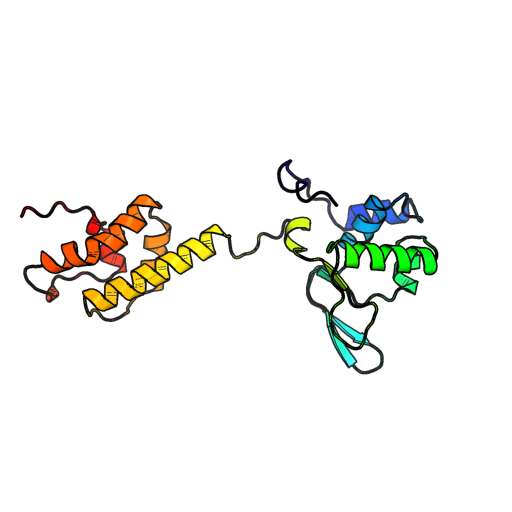OM 866 C C . GLY A 1 109 ? 2.409 2.142 0.589 1.00 85.06 109 GLY A C 1
ATOM 867 O O . GLY A 1 109 ? 1.756 3.122 0.245 1.00 85.06 109 GLY A O 1
ATOM 868 N N . TYR A 1 110 ? 2.541 1.068 -0.204 1.00 88.69 110 TYR A N 1
ATOM 869 C CA . TYR A 1 110 ? 1.941 0.949 -1.548 1.00 88.69 110 TYR A CA 1
ATOM 870 C C . TYR A 1 110 ? 0.453 1.352 -1.628 1.00 88.69 110 TYR A C 1
ATOM 872 O O . TYR A 1 110 ? -0.017 1.897 -2.628 1.00 88.69 110 TYR A O 1
ATOM 880 N N . ASP A 1 111 ? -0.303 1.133 -0.555 1.00 83.19 111 ASP A N 1
ATOM 881 C CA . ASP A 1 111 ? -1.715 1.507 -0.471 1.00 83.19 111 ASP A CA 1
ATOM 882 C C . ASP A 1 111 ? -1.957 3.023 -0.572 1.00 83.19 111 ASP A C 1
ATOM 884 O O . ASP A 1 111 ? -2.951 3.442 -1.169 1.00 83.19 111 ASP A O 1
ATOM 888 N N . VAL A 1 112 ? -1.013 3.846 -0.094 1.00 78.62 112 VAL A N 1
ATOM 889 C CA . VAL A 1 112 ? -1.049 5.313 -0.241 1.00 78.62 112 VAL A CA 1
ATOM 890 C C . VAL A 1 112 ? -1.040 5.708 -1.718 1.00 78.62 112 VAL A C 1
ATOM 892 O O . VAL A 1 112 ? -1.770 6.607 -2.121 1.00 78.62 112 VAL A O 1
ATOM 895 N N . TRP A 1 113 ? -0.271 4.990 -2.538 1.00 77.88 113 TRP A N 1
ATOM 896 C CA . TRP A 1 113 ? -0.118 5.257 -3.970 1.00 77.88 113 TRP A CA 1
ATOM 897 C C . TRP A 1 113 ? -1.291 4.774 -4.821 1.00 77.88 113 TRP A C 1
ATOM 899 O O . TRP A 1 113 ? -1.451 5.203 -5.959 1.00 77.88 113 TRP A O 1
ATOM 909 N N . THR A 1 114 ? -2.109 3.863 -4.298 1.00 75.31 114 THR A N 1
ATOM 910 C CA . THR A 1 114 ? -3.172 3.196 -5.067 1.00 75.31 114 THR A CA 1
ATOM 911 C C . THR A 1 114 ? -4.573 3.587 -4.619 1.00 75.31 114 THR A C 1
ATOM 913 O O . THR A 1 114 ? -5.545 2.940 -5.014 1.00 75.31 114 THR A O 1
ATOM 916 N N . GLY A 1 115 ? -4.695 4.611 -3.768 1.00 65.44 115 GLY A N 1
ATOM 917 C CA . GLY A 1 115 ? -5.979 5.061 -3.228 1.00 65.44 115 GLY A CA 1
ATOM 918 C C . GLY A 1 115 ? -6.702 3.993 -2.402 1.00 65.44 115 GLY A C 1
ATOM 919 O O . GLY A 1 115 ? -7.861 4.184 -2.025 1.00 65.44 115 GLY A O 1
ATOM 920 N N . LYS A 1 116 ? -6.041 2.864 -2.095 1.00 58.91 116 LYS A N 1
ATOM 921 C CA . LYS A 1 116 ? -6.588 1.865 -1.188 1.00 58.91 116 LYS A CA 1
ATOM 922 C C . LYS A 1 116 ? -6.485 2.478 0.197 1.00 58.91 116 LYS A C 1
ATOM 924 O O . LYS A 1 116 ? -5.415 2.535 0.794 1.00 58.91 116 LYS A O 1
ATOM 929 N N . ARG A 1 117 ? -7.609 2.989 0.700 1.00 47.81 117 ARG A N 1
ATOM 930 C CA . ARG A 1 117 ? -7.716 3.363 2.109 1.00 47.81 117 ARG A CA 1
ATOM 931 C C . ARG A 1 117 ? -7.232 2.162 2.915 1.00 47.81 117 ARG A C 1
ATOM 933 O O . ARG A 1 117 ? -7.773 1.068 2.751 1.00 47.81 117 ARG A O 1
ATOM 940 N N . GLN A 1 118 ? -6.227 2.371 3.765 1.00 46.00 118 GLN A N 1
ATOM 941 C CA . GLN A 1 118 ? -6.019 1.499 4.912 1.00 46.00 118 GLN A CA 1
ATOM 942 C C . GLN A 1 118 ? -7.401 1.323 5.542 1.00 46.00 118 GLN A C 1
ATOM 944 O O . GLN A 1 118 ? -8.024 2.303 5.954 1.00 46.00 118 GLN A O 1
ATOM 949 N N . ILE A 1 119 ? -7.934 0.102 5.518 1.00 43.12 119 ILE A N 1
ATOM 950 C CA . ILE A 1 119 ? -9.246 -0.188 6.109 1.00 43.12 119 ILE A CA 1
ATOM 951 C C . ILE A 1 119 ? -9.204 0.078 7.629 1.00 43.12 119 ILE A C 1
ATOM 953 O O . ILE A 1 119 ? -10.245 0.239 8.249 1.00 43.12 119 ILE A O 1
ATOM 957 N N . GLY A 1 120 ? -8.018 0.274 8.216 1.00 43.44 120 GLY A N 1
ATOM 958 C CA . GLY A 1 120 ? -7.852 1.046 9.441 1.00 43.44 120 GLY A CA 1
ATOM 959 C C . GLY A 1 120 ? -7.614 2.524 9.133 1.00 43.44 120 GLY A C 1
ATOM 960 O O . GLY A 1 120 ? -6.493 2.926 8.813 1.00 43.44 120 GLY A O 1
ATOM 961 N N . LYS A 1 121 ? -8.640 3.373 9.285 1.00 45.78 121 LYS A N 1
ATOM 962 C CA . LYS A 1 121 ? -8.387 4.806 9.487 1.00 45.78 121 LYS A CA 1
ATOM 963 C C . LYS A 1 121 ? -7.407 4.920 10.660 1.00 45.78 121 LYS A C 1
ATOM 965 O O . LYS A 1 121 ? -7.639 4.319 11.703 1.00 45.78 121 LYS A O 1
ATOM 970 N N . LYS A 1 122 ? -6.375 5.759 10.559 1.00 48.53 122 LYS A N 1
ATOM 971 C CA . LYS A 1 122 ? -5.555 6.150 11.726 1.00 48.53 122 LYS A CA 1
ATOM 972 C C . LYS A 1 122 ? -6.442 6.654 12.885 1.00 48.53 122 LYS A C 1
ATOM 974 O O . LYS A 1 122 ? -6.141 6.425 14.048 1.00 48.53 122 LYS A O 1
ATOM 979 N N . GLY A 1 123 ? -7.587 7.255 12.540 1.00 50.81 123 GLY A N 1
ATOM 980 C CA . GLY A 1 123 ? -8.665 7.582 13.471 1.00 50.81 123 GLY A CA 1
ATOM 981 C C . GLY A 1 123 ? -9.437 6.374 14.015 1.00 50.81 123 GLY A C 1
ATOM 982 O O . GLY A 1 123 ? -9.726 6.375 15.195 1.00 50.81 123 GLY A O 1
ATOM 983 N N . ASP A 1 124 ? -9.729 5.333 13.226 1.00 55.78 124 ASP A N 1
ATOM 984 C CA . ASP A 1 124 ? -10.423 4.129 13.722 1.00 55.78 124 ASP A CA 1
ATOM 985 C C . ASP A 1 124 ? -9.525 3.324 14.667 1.00 55.78 124 ASP A C 1
ATOM 987 O O . ASP A 1 124 ? -10.018 2.867 15.687 1.00 55.78 124 ASP A O 1
ATOM 991 N N . SER A 1 125 ? -8.212 3.243 14.408 1.00 65.56 125 SER A N 1
ATOM 992 C CA . SER A 1 125 ? -7.253 2.632 15.345 1.00 65.56 125 SER A CA 1
ATOM 993 C C . SER A 1 125 ? -7.215 3.377 16.682 1.00 65.56 125 SER A C 1
ATOM 995 O O . SER A 1 125 ? -7.280 2.745 17.727 1.00 65.56 125 SER A O 1
ATOM 997 N N . ALA A 1 126 ? -7.162 4.714 16.667 1.00 76.31 126 ALA A N 1
ATOM 998 C CA . ALA A 1 126 ? -7.184 5.518 17.892 1.00 76.31 126 ALA A CA 1
ATOM 999 C C . ALA A 1 126 ? -8.554 5.476 18.601 1.00 76.31 126 ALA A C 1
ATOM 1001 O O . ALA A 1 126 ? -8.637 5.483 19.829 1.00 76.31 126 ALA A O 1
ATOM 1002 N N . VAL A 1 127 ? -9.653 5.414 17.841 1.00 82.88 127 VAL A N 1
ATOM 1003 C CA . VAL A 1 127 ? -11.012 5.245 18.380 1.00 82.88 127 VAL A CA 1
ATOM 1004 C C . VAL A 1 127 ? -11.172 3.862 19.010 1.00 82.88 127 VAL A C 1
ATOM 1006 O O . VAL A 1 127 ? -11.807 3.751 20.052 1.00 82.88 127 VAL A O 1
ATOM 1009 N N . GLU A 1 128 ? -10.601 2.817 18.413 1.00 83.81 128 GLU A N 1
ATOM 1010 C CA . GLU A 1 128 ? -10.633 1.451 18.944 1.00 83.81 128 GLU A CA 1
ATOM 1011 C C . GLU A 1 128 ? -9.719 1.272 20.155 1.00 83.81 128 GLU A C 1
ATOM 1013 O O . GLU A 1 128 ? -10.112 0.603 21.108 1.00 83.81 128 GLU A O 1
ATOM 1018 N N . GLU A 1 129 ? -8.550 1.911 20.163 1.00 85.69 129 GLU A N 1
ATOM 1019 C CA . GLU A 1 129 ? -7.646 1.925 21.315 1.00 85.69 129 GLU A CA 1
ATOM 1020 C C . GLU A 1 129 ? -8.273 2.674 22.501 1.00 85.69 129 GLU A C 1
ATOM 1022 O O . GLU A 1 129 ? -8.366 2.123 23.598 1.00 85.69 129 GLU A O 1
ATOM 1027 N N . SER A 1 130 ? -8.812 3.878 22.271 1.00 91.19 130 SER A N 1
ATOM 1028 C CA . SER A 1 130 ? -9.549 4.631 23.303 1.00 91.19 130 SER A CA 1
ATOM 1029 C C . SER A 1 130 ? -10.827 3.920 23.757 1.00 91.19 130 SER A C 1
ATOM 1031 O O . SER A 1 130 ? -11.165 3.960 24.937 1.00 91.19 130 SER A O 1
ATOM 1033 N N . PHE A 1 131 ? -11.513 3.203 22.860 1.00 95.31 131 PHE A N 1
ATOM 1034 C CA . PHE A 1 131 ? -12.621 2.331 23.250 1.00 95.31 131 PHE A CA 1
ATOM 1035 C C . PHE A 1 131 ? -12.148 1.195 24.157 1.00 95.31 131 PHE A C 1
ATOM 1037 O O . PHE A 1 131 ? -12.843 0.855 25.106 1.00 95.31 131 PHE A O 1
ATOM 1044 N N . GLY A 1 132 ? -10.985 0.600 23.877 1.00 92.25 132 GLY A N 1
ATOM 1045 C CA . GLY A 1 132 ? -10.385 -0.435 24.718 1.00 92.25 132 GLY A CA 1
ATOM 1046 C C . GLY A 1 132 ? -10.120 0.052 26.142 1.00 92.25 132 GLY A C 1
ATOM 1047 O O . GLY A 1 132 ? -10.448 -0.662 27.088 1.00 92.25 132 GLY A O 1
ATOM 1048 N N . GLN A 1 133 ? -9.607 1.278 26.290 1.00 93.75 133 GLN A N 1
ATOM 1049 C CA . GLN A 1 133 ? -9.403 1.919 27.595 1.00 93.75 133 GLN A CA 1
ATOM 1050 C C . GLN A 1 133 ? -10.727 2.080 28.345 1.00 93.75 133 GLN A C 1
ATOM 1052 O O . GLN A 1 133 ? -10.875 1.535 29.435 1.00 93.75 133 GLN A O 1
ATOM 1057 N N . PHE A 1 134 ? -11.722 2.716 27.718 1.00 96.25 134 PHE A N 1
ATOM 1058 C CA . PHE A 1 134 ? -13.063 2.847 28.296 1.00 96.25 134 PHE A CA 1
ATOM 1059 C C . PHE A 1 134 ? -13.672 1.487 28.668 1.00 96.25 134 PHE A C 1
ATOM 1061 O O . PHE A 1 134 ? -14.246 1.321 29.739 1.00 96.25 134 PHE A O 1
ATOM 1068 N N . TRP A 1 135 ? -13.547 0.494 27.786 1.00 95.69 135 TRP A N 1
ATOM 1069 C CA . TRP A 1 135 ? -14.128 -0.830 27.978 1.00 95.69 135 TRP A CA 1
ATOM 1070 C C . TRP A 1 135 ? -13.535 -1.557 29.184 1.00 95.69 135 TRP A C 1
ATOM 1072 O O . TRP A 1 135 ? -14.258 -2.275 29.875 1.00 95.69 135 TRP A O 1
ATOM 1082 N N . ASN A 1 136 ? -12.239 -1.392 29.435 1.00 93.00 136 ASN A N 1
ATOM 1083 C CA . ASN A 1 136 ? -11.597 -1.976 30.603 1.00 93.00 136 ASN A CA 1
ATOM 1084 C C . ASN A 1 136 ? -11.998 -1.219 31.868 1.00 93.00 136 ASN A C 1
ATOM 1086 O O . ASN A 1 136 ? -12.568 -1.848 32.758 1.00 93.00 136 ASN A O 1
ATOM 1090 N N . GLU A 1 137 ? -11.822 0.105 31.878 1.00 94.19 137 GLU A N 1
ATOM 1091 C CA . GLU A 1 137 ? -12.108 0.967 33.032 1.00 94.19 137 GLU A CA 1
ATOM 1092 C C . GLU A 1 137 ? -13.553 0.800 33.513 1.00 94.19 137 GLU A C 1
ATOM 1094 O O . GLU A 1 137 ? -13.807 0.480 34.670 1.00 94.19 137 GLU A O 1
ATOM 1099 N N . TYR A 1 138 ? -14.519 0.864 32.589 1.00 94.88 138 TYR A N 1
ATOM 1100 C CA . TYR A 1 138 ? -15.938 0.743 32.919 1.00 94.88 138 TYR A CA 1
ATOM 1101 C C . TYR A 1 138 ? -16.264 -0.547 33.671 1.00 94.88 138 TYR A C 1
ATOM 1103 O O . TYR A 1 138 ? -17.007 -0.538 34.651 1.00 94.88 138 TYR A O 1
ATOM 1111 N N . HIS A 1 139 ? -15.725 -1.681 33.220 1.00 94.50 139 HIS A N 1
ATOM 1112 C CA . HIS A 1 139 ? -16.017 -2.976 33.837 1.00 94.50 139 HIS A CA 1
ATOM 1113 C C . HIS A 1 139 ? -15.151 -3.243 35.073 1.00 94.50 139 HIS A C 1
ATOM 1115 O O . HIS A 1 139 ? -15.540 -4.050 35.919 1.00 94.50 139 HIS A O 1
ATOM 1121 N N . GLU A 1 140 ? -13.998 -2.585 35.194 1.00 93.12 140 GLU A N 1
ATOM 1122 C CA . GLU A 1 140 ? -13.172 -2.630 36.399 1.00 93.12 140 GLU A CA 1
ATOM 1123 C C . GLU A 1 140 ? -13.811 -1.839 37.544 1.00 93.12 140 GLU A C 1
ATOM 1125 O O . GLU A 1 140 ? -13.955 -2.407 38.632 1.00 93.12 140 GLU A O 1
ATOM 1130 N N . THR A 1 141 ? -14.301 -0.622 37.282 1.00 91.38 141 THR A N 1
ATOM 1131 C CA . THR A 1 141 ? -15.033 0.204 38.257 1.00 91.38 141 THR A CA 1
ATOM 1132 C C . THR A 1 141 ? -16.374 -0.422 38.630 1.00 91.38 141 THR A C 1
ATOM 1134 O O . THR A 1 141 ? -16.631 -0.719 39.796 1.00 91.38 141 THR A O 1
ATOM 1137 N N . THR A 1 142 ? -17.244 -0.675 37.646 1.00 90.75 142 THR A N 1
ATOM 1138 C CA . THR A 1 142 ? -18.642 -1.070 37.923 1.00 90.75 142 THR A CA 1
ATOM 1139 C C . THR A 1 142 ? -18.809 -2.544 38.291 1.00 90.75 142 THR A C 1
ATOM 1141 O O . THR A 1 142 ? -19.881 -2.957 38.735 1.00 90.75 142 THR A O 1
ATOM 1144 N N . ARG A 1 143 ? -17.775 -3.369 38.057 1.00 90.62 143 ARG A N 1
ATOM 1145 C CA . ARG A 1 143 ? -17.801 -4.840 38.194 1.00 90.62 143 ARG A CA 1
ATOM 1146 C C . ARG A 1 143 ? -18.901 -5.536 37.382 1.00 90.62 143 ARG A C 1
ATOM 1148 O O . ARG A 1 143 ? -19.204 -6.705 37.627 1.00 90.62 143 ARG A O 1
ATOM 1155 N N . MET A 1 144 ? -19.493 -4.857 36.398 1.00 88.94 144 MET A N 1
ATOM 1156 C CA . MET A 1 144 ? -20.507 -5.451 35.532 1.00 88.94 144 MET A CA 1
ATOM 1157 C C . MET A 1 144 ? -19.917 -6.516 34.599 1.00 88.94 144 MET A C 1
ATOM 1159 O O . MET A 1 144 ? -18.733 -6.514 34.259 1.00 88.94 144 MET A O 1
ATOM 1163 N N . ALA A 1 145 ? -20.765 -7.436 34.134 1.00 87.12 145 ALA A N 1
ATOM 1164 C CA . ALA A 1 145 ? -20.372 -8.417 33.129 1.00 87.12 145 ALA A CA 1
ATOM 1165 C C . ALA A 1 145 ? -20.146 -7.751 31.760 1.00 87.12 145 ALA A C 1
ATOM 1167 O O . ALA A 1 145 ? -20.980 -6.976 31.297 1.00 87.12 145 ALA A O 1
ATOM 1168 N N . ARG A 1 146 ? -19.055 -8.123 31.078 1.00 91.31 146 ARG A N 1
ATOM 1169 C CA . ARG A 1 146 ? -18.687 -7.633 29.738 1.00 91.31 146 ARG A CA 1
ATOM 1170 C C . ARG A 1 146 ? -19.641 -8.166 28.666 1.00 91.31 146 ARG A C 1
ATOM 1172 O O . ARG A 1 146 ? -19.380 -9.203 28.060 1.00 91.31 146 ARG A O 1
ATOM 1179 N N . GLN A 1 147 ? -20.743 -7.460 28.425 1.00 88.00 147 GLN A N 1
ATOM 1180 C CA . GLN A 1 147 ? -21.786 -7.854 27.470 1.00 88.00 147 GLN A CA 1
ATOM 1181 C C . GLN A 1 147 ? -21.964 -6.821 26.355 1.00 88.00 147 GLN A C 1
ATOM 1183 O O . GLN A 1 147 ? -21.798 -5.624 26.562 1.00 88.00 147 GLN A O 1
ATOM 1188 N N . ASN A 1 148 ? -22.368 -7.273 25.164 1.00 88.12 148 ASN A N 1
ATOM 1189 C CA . ASN A 1 148 ? -22.741 -6.399 24.043 1.00 88.12 148 ASN A CA 1
ATOM 1190 C C . ASN A 1 148 ? -21.635 -5.415 23.605 1.00 88.12 148 ASN A C 1
ATOM 1192 O O . ASN A 1 148 ? -21.913 -4.255 23.286 1.00 88.12 148 ASN A O 1
ATOM 1196 N N . ARG A 1 149 ? -20.381 -5.888 23.539 1.00 89.56 149 ARG A N 1
ATOM 1197 C CA . ARG A 1 149 ? -19.203 -5.084 23.156 1.00 89.56 149 ARG A CA 1
ATOM 1198 C C . ARG A 1 149 ? -19.391 -4.323 21.842 1.00 89.56 149 ARG A C 1
ATOM 1200 O O . ARG A 1 149 ? -19.016 -3.161 21.749 1.00 89.56 149 ARG A O 1
ATOM 1207 N N . GLU A 1 150 ? -19.996 -4.953 20.841 1.00 88.88 150 GLU A N 1
ATOM 1208 C CA . GLU A 1 150 ? -20.257 -4.337 19.532 1.00 88.88 150 GLU A CA 1
ATOM 1209 C C . GLU A 1 150 ? -21.252 -3.176 19.618 1.00 88.88 150 GLU A C 1
ATOM 1211 O O . GLU A 1 150 ? -21.068 -2.149 18.967 1.00 88.88 150 GLU A O 1
ATOM 1216 N N . SER A 1 151 ? -22.277 -3.307 20.466 1.00 90.88 151 SER A N 1
ATOM 1217 C CA . SER A 1 151 ? -23.240 -2.229 20.704 1.00 90.88 151 SER A CA 1
ATOM 1218 C C . SER A 1 151 ? -22.566 -1.052 21.401 1.00 90.88 151 SER A C 1
ATOM 1220 O O . SER A 1 151 ? -22.731 0.081 20.962 1.00 90.88 151 SER A O 1
ATOM 1222 N N . ALA A 1 152 ? -21.744 -1.308 22.422 1.00 93.12 152 ALA A N 1
ATOM 1223 C CA . ALA A 1 152 ? -20.982 -0.256 23.093 1.00 93.12 152 ALA A CA 1
ATOM 1224 C C . ALA A 1 152 ? -19.985 0.431 22.147 1.00 93.12 152 ALA A C 1
ATOM 1226 O O . ALA A 1 152 ? -19.906 1.655 22.135 1.00 93.12 152 ALA A O 1
ATOM 1227 N N . LEU A 1 153 ? -19.290 -0.329 21.292 1.00 91.88 153 LEU A N 1
ATOM 1228 C CA . LEU A 1 153 ? -18.387 0.230 20.281 1.00 91.88 153 LEU A CA 1
ATOM 1229 C C . LEU A 1 153 ? -19.139 1.120 19.286 1.00 91.88 153 LEU A C 1
ATOM 1231 O O . LEU A 1 153 ? -18.640 2.173 18.887 1.00 91.88 153 LEU A O 1
ATOM 1235 N N . ARG A 1 154 ? -20.349 0.718 18.885 1.00 92.94 154 ARG A N 1
ATOM 1236 C CA . ARG A 1 154 ? -21.196 1.523 18.000 1.00 92.94 154 ARG A CA 1
ATOM 1237 C C . ARG A 1 154 ? -21.586 2.848 18.648 1.00 92.94 154 ARG A C 1
ATOM 1239 O O . ARG A 1 154 ? -21.527 3.867 17.967 1.00 92.94 154 ARG A O 1
ATOM 1246 N N . GLU A 1 155 ? -21.964 2.847 19.924 1.00 94.56 155 GLU A N 1
ATOM 1247 C CA . GLU A 1 155 ? -22.287 4.085 20.647 1.00 94.56 155 GLU A CA 1
ATOM 1248 C C . GLU A 1 155 ? -21.033 4.950 20.867 1.00 94.56 155 GLU A C 1
ATOM 1250 O O . GLU A 1 155 ? -21.056 6.146 20.593 1.00 94.56 155 GLU A O 1
ATOM 1255 N N . TRP A 1 156 ? -19.889 4.344 21.196 1.00 95.06 156 TRP A N 1
ATOM 1256 C CA . TRP A 1 156 ? -18.600 5.037 21.328 1.00 95.06 156 TRP A CA 1
ATOM 1257 C C . TRP A 1 156 ? -18.160 5.759 20.047 1.00 95.06 156 TRP A C 1
ATOM 1259 O O . TRP A 1 156 ? -17.640 6.881 20.082 1.00 95.06 156 TRP A O 1
ATOM 1269 N N . LYS A 1 157 ? -18.390 5.139 18.881 1.00 91.69 157 LYS A N 1
ATOM 1270 C CA . LYS A 1 157 ? -18.073 5.735 17.572 1.00 91.69 157 LYS A CA 1
ATOM 1271 C C . LYS A 1 157 ? -18.908 6.987 17.265 1.00 91.69 157 LYS A C 1
ATOM 1273 O O . LYS A 1 157 ? -18.444 7.804 16.473 1.00 91.69 157 LYS A O 1
ATOM 1278 N N . LYS A 1 158 ? -20.073 7.175 17.902 1.00 93.75 158 LYS A N 1
ATOM 1279 C CA . LYS A 1 158 ? -20.924 8.372 17.739 1.00 93.75 158 LYS A CA 1
ATOM 1280 C C . LYS A 1 158 ? -20.460 9.571 18.571 1.00 93.75 158 LYS A C 1
ATOM 1282 O O . LYS A 1 158 ? -20.797 10.696 18.221 1.00 93.75 158 LYS A O 1
ATOM 1287 N N . LEU A 1 159 ? -19.708 9.337 19.647 1.00 90.94 159 LEU A N 1
ATOM 1288 C CA . LEU A 1 159 ? -19.234 10.389 20.547 1.00 90.94 159 LEU A CA 1
ATOM 1289 C C . LEU A 1 159 ? -18.091 11.209 19.929 1.00 90.94 159 LEU A C 1
ATOM 1291 O O . LEU A 1 159 ? -17.217 10.672 19.237 1.00 90.94 159 LEU A O 1
ATOM 1295 N N . SER A 1 160 ? -18.072 12.507 20.221 1.00 91.12 160 SER A N 1
ATOM 1296 C CA . SER A 1 160 ? -16.943 13.404 19.960 1.00 91.12 160 SER A CA 1
ATOM 1297 C C . SER A 1 160 ? -15.740 13.075 20.856 1.00 91.12 160 SER A C 1
ATOM 1299 O O . SER A 1 160 ? -15.844 12.332 21.831 1.00 91.12 160 SER A O 1
ATOM 1301 N N . GLN A 1 161 ? -14.567 13.639 20.551 1.00 87.75 161 GLN A N 1
ATOM 1302 C CA . GLN A 1 161 ? -13.366 13.424 21.368 1.00 87.75 161 GLN A CA 1
ATOM 1303 C C . GLN A 1 161 ? -13.547 13.910 22.817 1.00 87.75 161 GLN A C 1
ATOM 1305 O O . GLN A 1 161 ? -13.085 13.239 23.735 1.00 87.75 161 GLN A O 1
ATOM 1310 N N . ASN A 1 162 ? -14.245 15.033 23.021 1.00 90.81 162 ASN A N 1
ATOM 1311 C CA . ASN A 1 162 ? -14.521 15.560 24.357 1.00 90.81 162 ASN A CA 1
ATOM 1312 C C . ASN A 1 162 ? -15.494 14.662 25.132 1.00 90.81 162 ASN A C 1
ATOM 1314 O O . ASN A 1 162 ? -15.241 14.333 26.284 1.00 90.81 162 ASN A O 1
ATOM 1318 N N . GLU A 1 163 ? -16.564 14.197 24.483 1.00 93.12 163 GLU A N 1
ATOM 1319 C CA . GLU A 1 163 ? -17.529 13.285 25.112 1.00 93.12 163 GLU A CA 1
ATOM 1320 C C . GLU A 1 163 ? -16.897 11.944 25.485 1.00 93.12 163 GLU A C 1
ATOM 1322 O O . GLU A 1 163 ? -17.205 11.403 26.536 1.00 93.12 163 GLU A O 1
ATOM 1327 N N . ARG A 1 164 ? -15.977 11.412 24.671 1.00 94.69 164 ARG A N 1
ATOM 1328 C CA . ARG A 1 164 ? -15.227 10.193 25.023 1.00 94.69 164 ARG A CA 1
ATOM 1329 C C . ARG A 1 164 ? -14.345 10.383 26.249 1.00 94.69 164 ARG A C 1
ATOM 1331 O O . ARG A 1 164 ? -14.221 9.461 27.046 1.00 94.69 164 ARG A O 1
ATOM 1338 N N . LYS A 1 165 ? -13.733 11.562 26.383 1.00 92.88 165 LYS A N 1
ATOM 1339 C CA . LYS A 1 165 ? -12.924 11.912 27.550 1.00 92.88 165 LYS A CA 1
ATOM 1340 C C . LYS A 1 165 ? -13.797 11.964 28.810 1.00 92.88 165 LYS A C 1
ATOM 1342 O O . LYS A 1 165 ? -13.505 11.246 29.756 1.00 92.88 165 LYS A O 1
ATOM 1347 N N . GLN A 1 166 ? -14.914 12.694 28.767 1.00 93.44 166 GLN A N 1
ATOM 1348 C CA . GLN A 1 166 ? -15.886 12.755 29.870 1.00 93.44 166 GLN A CA 1
ATOM 1349 C C . GLN A 1 166 ? -16.448 11.373 30.224 1.00 93.44 166 GLN A C 1
ATOM 1351 O O . GLN A 1 166 ? -16.507 11.003 31.390 1.00 93.44 166 GLN A O 1
ATOM 1356 N N . ALA A 1 167 ? -16.799 10.570 29.215 1.00 94.75 167 ALA A N 1
ATOM 1357 C CA . ALA A 1 167 ? -17.314 9.220 29.410 1.00 94.75 167 ALA A CA 1
ATOM 1358 C C . ALA A 1 167 ? -16.338 8.296 30.145 1.00 94.75 167 ALA A C 1
ATOM 1360 O O . ALA A 1 167 ? -16.796 7.347 30.776 1.00 94.75 167 ALA A O 1
ATOM 1361 N N . LEU A 1 168 ? -15.030 8.545 30.041 1.00 94.25 168 LEU A N 1
ATOM 1362 C CA . LEU A 1 168 ? -13.994 7.789 30.738 1.00 94.25 168 LEU A CA 1
ATOM 1363 C C . LEU A 1 168 ? -13.704 8.376 32.127 1.00 94.25 168 LEU A C 1
ATOM 1365 O O . LEU A 1 168 ? -13.615 7.622 33.086 1.00 94.25 168 LEU A O 1
ATOM 1369 N N . GLU A 1 169 ? -13.607 9.702 32.246 1.00 92.25 169 GLU A N 1
ATOM 1370 C CA . GLU A 1 169 ? -13.292 10.386 33.511 1.00 92.25 169 GLU A CA 1
ATOM 1371 C C . GLU A 1 169 ? -14.427 10.297 34.544 1.00 92.25 169 GLU A C 1
ATOM 1373 O O . GLU A 1 169 ? -14.156 10.234 35.737 1.00 92.25 169 GLU A O 1
ATOM 1378 N N . HIS A 1 170 ? -15.691 10.260 34.110 1.00 93.94 170 HIS A N 1
ATOM 1379 C CA . HIS A 1 170 ? -16.850 10.309 35.013 1.00 93.94 170 HIS A CA 1
ATOM 1380 C C . HIS A 1 170 ? -17.444 8.925 35.337 1.00 93.94 170 HIS A C 1
ATOM 1382 O O . HIS A 1 170 ? -18.547 8.840 35.874 1.00 93.94 170 HIS A O 1
ATOM 1388 N N . ILE A 1 171 ? -16.749 7.822 35.022 1.00 94.00 171 ILE A N 1
ATOM 1389 C CA . ILE A 1 171 ? -17.235 6.460 35.330 1.00 94.00 171 ILE A CA 1
ATOM 1390 C C . ILE A 1 171 ? -17.386 6.275 36.844 1.00 94.00 171 ILE A C 1
ATOM 1392 O O . ILE A 1 171 ? -18.410 5.762 37.300 1.00 94.00 171 ILE A O 1
ATOM 1396 N N . ASP A 1 172 ? -16.380 6.700 37.610 1.00 90.00 172 ASP A N 1
ATOM 1397 C CA . ASP A 1 172 ? -16.378 6.588 39.070 1.00 90.00 172 ASP A CA 1
ATOM 1398 C C . ASP A 1 172 ? -17.467 7.461 39.695 1.00 90.00 172 ASP A C 1
ATOM 1400 O O . ASP A 1 172 ? -18.200 6.996 40.564 1.00 90.00 172 ASP A O 1
ATOM 1404 N N . GLU A 1 173 ? -17.619 8.696 39.212 1.00 89.19 173 GLU A N 1
ATOM 1405 C CA . GLU A 1 173 ? -18.655 9.623 39.669 1.00 89.19 173 GLU A CA 1
ATOM 1406 C C . GLU A 1 173 ? -20.055 9.071 39.385 1.00 89.19 173 GLU A C 1
ATOM 1408 O O . GLU A 1 173 ? -20.881 8.976 40.292 1.00 89.19 173 GLU A O 1
ATOM 1413 N N . TYR A 1 174 ? -20.301 8.608 38.158 1.00 91.06 174 TYR A N 1
ATOM 1414 C CA . TYR A 1 174 ? -21.538 7.923 37.793 1.00 91.06 174 TYR A CA 1
ATOM 1415 C C . TYR A 1 174 ? -21.828 6.751 38.734 1.00 91.06 174 TYR A C 1
ATOM 1417 O O . TYR A 1 174 ? -22.937 6.626 39.250 1.00 91.06 174 TYR A O 1
ATOM 1425 N N . PHE A 1 175 ? -20.838 5.885 38.965 1.00 89.81 175 PHE A N 1
ATOM 1426 C CA . PHE A 1 175 ? -21.021 4.689 39.779 1.00 89.81 175 PHE A CA 1
ATOM 1427 C C . PHE A 1 175 ? -21.247 5.018 41.261 1.00 89.81 175 PHE A C 1
ATOM 1429 O O . PHE A 1 175 ? -22.083 4.377 41.899 1.00 89.81 175 PHE A O 1
ATOM 1436 N N . PHE A 1 176 ? -20.559 6.032 41.792 1.00 87.62 176 PHE A N 1
ATOM 1437 C CA . PHE A 1 176 ? -20.676 6.479 43.182 1.00 87.62 176 PHE A CA 1
ATOM 1438 C C . PHE A 1 176 ? -22.073 7.020 43.514 1.00 87.62 176 PHE A C 1
ATOM 1440 O O . PHE A 1 176 ? -22.602 6.747 44.591 1.00 87.62 176 PHE A O 1
ATOM 1447 N N . HIS A 1 177 ? -22.710 7.722 42.575 1.00 86.19 177 HIS A N 1
ATOM 1448 C CA . HIS A 1 177 ? -24.038 8.311 42.777 1.00 86.19 177 HIS A CA 1
ATOM 1449 C C . HIS A 1 177 ? -25.200 7.324 42.576 1.00 86.19 177 HIS A C 1
ATOM 1451 O O . HIS A 1 177 ? -26.372 7.663 42.789 1.00 86.19 177 HIS A O 1
ATOM 1457 N N . LEU A 1 178 ? -24.914 6.068 42.217 1.00 85.50 178 LEU A N 1
ATOM 1458 C CA . LEU A 1 178 ? -25.933 5.027 42.187 1.00 85.50 178 LEU A CA 1
ATOM 1459 C C . LEU A 1 178 ? -26.324 4.634 43.614 1.00 85.50 178 LEU A C 1
ATOM 1461 O O . LEU A 1 178 ? -25.561 4.011 44.344 1.00 85.50 178 LEU A O 1
ATOM 1465 N N . ARG A 1 179 ? -27.584 4.900 43.979 1.00 78.25 179 ARG A N 1
ATOM 1466 C CA . ARG A 1 179 ? -28.166 4.474 45.269 1.00 78.25 179 ARG A CA 1
ATOM 1467 C C . ARG A 1 179 ? -28.086 2.961 45.508 1.00 78.25 179 ARG A C 1
ATOM 1469 O O . ARG A 1 179 ? -28.162 2.515 46.647 1.00 78.25 179 ARG A O 1
ATOM 1476 N N . ASP A 1 180 ? -28.021 2.178 44.433 1.00 80.38 180 ASP A N 1
ATOM 1477 C CA . ASP A 1 180 ? -27.909 0.722 44.455 1.00 80.38 180 ASP A CA 1
ATOM 1478 C C . ASP A 1 180 ? -27.234 0.254 43.156 1.00 80.38 180 ASP A C 1
ATOM 1480 O O . ASP A 1 180 ? -27.597 0.696 42.059 1.00 80.38 180 ASP A O 1
ATOM 1484 N N . THR A 1 181 ? -26.277 -0.669 43.269 1.00 81.25 181 THR A N 1
ATOM 1485 C CA . THR A 1 181 ? -25.504 -1.206 42.139 1.00 81.25 181 THR A CA 1
ATOM 1486 C C . THR A 1 181 ? -26.379 -1.913 41.104 1.00 81.25 181 THR A C 1
ATOM 1488 O O . THR A 1 181 ? -26.002 -1.981 39.934 1.00 81.25 181 THR A O 1
ATOM 1491 N N . LYS A 1 182 ? -27.592 -2.358 41.468 1.00 83.88 182 LYS A N 1
ATOM 1492 C CA . LYS A 1 182 ? -28.564 -2.922 40.510 1.00 83.88 182 LYS A CA 1
ATOM 1493 C C . LYS A 1 182 ? -29.053 -1.921 39.459 1.00 83.88 182 LYS A C 1
ATOM 1495 O O . LYS A 1 182 ? -29.570 -2.333 38.422 1.00 83.88 182 LYS A O 1
ATOM 1500 N N . PHE A 1 183 ? -28.929 -0.618 39.725 1.00 85.06 183 PHE A N 1
ATOM 1501 C CA . PHE A 1 183 ? -29.278 0.437 38.770 1.00 85.06 183 PHE A CA 1
ATOM 1502 C C . PHE A 1 183 ? -28.129 0.782 37.818 1.00 85.06 183 PHE A C 1
ATOM 1504 O O . PHE A 1 183 ? -28.335 1.561 36.884 1.00 85.06 183 PHE A O 1
ATOM 1511 N N . CYS A 1 184 ? -26.950 0.177 38.007 1.00 89.19 184 CYS A N 1
ATOM 1512 C CA . CYS A 1 184 ? -25.824 0.353 37.104 1.00 89.19 184 CYS A CA 1
ATOM 1513 C C . CYS A 1 184 ? -26.194 -0.140 35.702 1.00 89.19 184 CYS A C 1
ATOM 1515 O O . CYS A 1 184 ? -26.675 -1.261 35.498 1.00 89.19 184 CYS A O 1
ATOM 1517 N N . ARG A 1 185 ? -26.033 0.740 34.715 1.00 91.56 185 ARG A N 1
ATOM 1518 C CA . ARG A 1 185 ? -26.386 0.453 33.327 1.00 91.56 185 ARG A CA 1
ATOM 1519 C C . ARG A 1 185 ? -25.258 -0.307 32.649 1.00 91.56 185 ARG A C 1
ATOM 1521 O O . ARG A 1 185 ? -24.094 -0.145 32.963 1.00 91.56 185 ARG A O 1
ATOM 1528 N N . GLN A 1 186 ? -25.595 -1.116 31.653 1.00 93.38 186 GLN A N 1
ATOM 1529 C CA . GLN A 1 186 ? -24.582 -1.708 30.778 1.00 93.38 186 GLN A CA 1
ATOM 1530 C C . GLN A 1 186 ? -23.811 -0.609 30.031 1.00 93.38 186 GLN A C 1
ATOM 1532 O O . GLN A 1 186 ? -24.399 0.417 29.687 1.00 93.38 186 GLN A O 1
ATOM 1537 N N . ALA A 1 187 ? -22.540 -0.852 29.697 1.00 93.31 187 ALA A N 1
ATOM 1538 C CA . ALA A 1 187 ? -21.665 0.137 29.055 1.00 93.31 187 ALA A CA 1
ATOM 1539 C C . ALA A 1 187 ? -22.291 0.792 27.806 1.00 93.31 187 ALA A C 1
ATOM 1541 O O . ALA A 1 187 ? -22.213 2.001 27.617 1.00 93.31 187 ALA A O 1
ATOM 1542 N N . ALA A 1 188 ? -22.989 0.014 26.970 1.00 94.06 188 ALA A N 1
ATOM 1543 C CA . ALA A 1 188 ? -23.679 0.553 25.796 1.00 94.06 188 ALA A CA 1
ATOM 1544 C C . ALA A 1 188 ? -24.781 1.566 26.158 1.00 94.06 188 ALA A C 1
ATOM 1546 O O . ALA A 1 188 ? -24.974 2.538 25.437 1.00 94.06 188 ALA A O 1
ATOM 1547 N N . LYS A 1 189 ? -25.498 1.344 27.266 1.00 93.88 189 LYS A N 1
ATOM 1548 C CA . LYS A 1 189 ? -26.557 2.234 27.757 1.00 93.88 189 LYS A CA 1
ATOM 1549 C C . LYS A 1 189 ? -25.993 3.479 28.430 1.00 93.88 189 LYS A C 1
ATOM 1551 O O . LYS A 1 189 ? -26.481 4.563 28.150 1.00 93.88 189 LYS A O 1
ATOM 1556 N N . TYR A 1 190 ? -24.928 3.328 29.212 1.00 94.38 190 TYR A N 1
ATOM 1557 C CA . TYR A 1 190 ? -24.169 4.453 29.760 1.00 94.38 190 TYR A CA 1
ATOM 1558 C C . TYR A 1 190 ? -23.714 5.431 28.665 1.00 94.38 190 TYR A C 1
ATOM 1560 O O . TYR A 1 190 ? -23.914 6.637 28.788 1.00 94.38 190 TYR A O 1
ATOM 1568 N N . LEU A 1 191 ? -23.187 4.904 27.553 1.00 95.88 191 LEU A N 1
ATOM 1569 C CA . LEU A 1 191 ? -22.780 5.718 26.405 1.00 95.88 191 LEU A CA 1
ATOM 1570 C C . LEU A 1 191 ? -23.968 6.294 25.621 1.00 95.88 191 LEU A C 1
ATOM 1572 O O . LEU A 1 191 ? -23.924 7.457 25.228 1.00 95.88 191 LEU A O 1
ATOM 1576 N N . ALA A 1 192 ? -25.009 5.492 25.366 1.00 93.56 192 ALA A N 1
ATOM 1577 C CA . ALA A 1 192 ? -26.167 5.910 24.570 1.00 93.56 192 ALA A CA 1
ATOM 1578 C C . ALA A 1 192 ? -26.966 7.034 25.238 1.00 93.56 192 ALA A C 1
ATOM 1580 O O . ALA A 1 192 ? -27.371 7.979 24.563 1.00 93.56 192 ALA A O 1
ATOM 1581 N N . ASP A 1 193 ? -27.167 6.918 26.550 1.00 93.12 193 ASP A N 1
ATOM 1582 C CA . ASP A 1 193 ? -27.965 7.853 27.342 1.00 93.12 193 ASP A CA 1
ATOM 1583 C C . ASP A 1 193 ? -27.094 9.006 27.895 1.00 93.12 193 ASP A C 1
ATOM 1585 O O . ASP A 1 193 ? -27.608 9.894 28.559 1.00 93.12 193 ASP A O 1
ATOM 1589 N N . LYS A 1 194 ? -25.783 9.008 27.588 1.00 92.81 194 LYS A N 1
ATOM 1590 C CA . LYS A 1 194 ? -24.779 9.998 28.017 1.00 92.81 194 LYS A CA 1
ATOM 1591 C C . LYS A 1 194 ? -24.769 10.278 29.524 1.00 92.81 194 LYS A C 1
ATOM 1593 O O . LYS A 1 194 ? -24.585 11.415 29.940 1.00 92.81 194 LYS A O 1
ATOM 1598 N N . LEU A 1 195 ? -24.868 9.230 30.341 1.00 91.38 195 LEU A N 1
ATOM 1599 C CA . LEU A 1 195 ? -24.965 9.335 31.812 1.00 91.38 195 LEU A CA 1
ATOM 1600 C C . LEU A 1 195 ? -23.729 9.963 32.487 1.00 91.38 195 LEU A C 1
ATOM 1602 O O . LEU A 1 195 ? -23.761 10.302 33.664 1.00 91.38 195 LEU A O 1
ATOM 1606 N N . PHE A 1 196 ? -22.638 10.123 31.737 1.00 90.94 196 PHE A N 1
ATOM 1607 C CA . PHE A 1 196 ? -21.441 10.869 32.127 1.00 90.94 196 PHE A CA 1
ATOM 1608 C C . PHE A 1 196 ? -21.609 12.395 32.076 1.00 90.94 196 PHE A C 1
ATOM 1610 O O . PHE A 1 196 ? -20.679 13.118 32.420 1.00 90.94 196 PHE A O 1
ATOM 1617 N N . GLN A 1 197 ? -22.742 12.896 31.580 1.00 88.31 197 GLN A N 1
ATOM 1618 C CA . GLN A 1 197 ? -23.075 14.324 31.548 1.00 88.31 197 GLN A CA 1
ATOM 1619 C C . GLN A 1 197 ? -24.112 14.708 32.602 1.00 88.31 197 GLN A C 1
ATOM 1621 O O . GLN A 1 197 ? -24.457 15.884 32.692 1.00 88.31 197 GLN A O 1
ATOM 1626 N N . ASP A 1 198 ? -24.624 13.738 33.359 1.00 82.62 198 ASP A N 1
ATOM 1627 C CA . ASP A 1 198 ? -25.569 14.013 34.4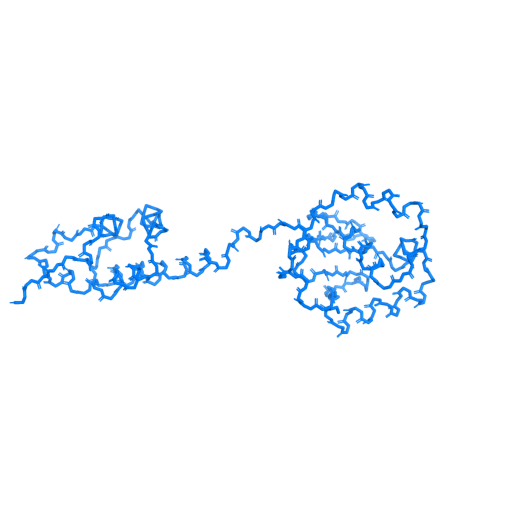30 1.00 82.62 198 ASP A CA 1
ATOM 1628 C C . ASP A 1 198 ? -24.855 14.822 35.522 1.00 82.62 198 ASP A C 1
ATOM 1630 O O . ASP A 1 198 ? -23.771 14.457 35.977 1.00 82.62 198 ASP A O 1
ATOM 1634 N N . GLU A 1 199 ? -25.455 15.943 35.920 1.00 70.56 199 GLU A N 1
ATOM 1635 C CA . GLU A 1 199 ? -24.993 16.731 37.058 1.00 70.56 199 GLU A CA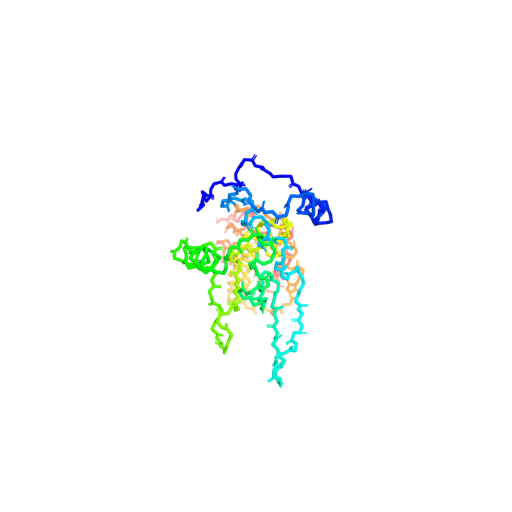 1
ATOM 1636 C C . GLU A 1 199 ? -25.464 16.023 38.333 1.00 70.56 199 GLU A C 1
ATOM 1638 O O . GLU A 1 199 ? -26.664 15.947 38.611 1.00 70.56 199 GLU A O 1
ATOM 1643 N N . TYR A 1 200 ? -24.527 15.445 39.081 1.00 64.50 200 TYR A N 1
ATOM 1644 C CA . TYR A 1 200 ? -24.813 14.857 40.382 1.00 64.50 200 TYR A CA 1
ATOM 1645 C C . TYR A 1 200 ? -24.580 15.924 41.455 1.00 64.50 200 TYR A C 1
ATOM 1647 O O . TYR A 1 200 ? -23.450 16.342 41.695 1.00 64.50 200 TYR A O 1
ATOM 1655 N N . ASP A 1 201 ? -25.661 16.412 42.068 1.00 56.38 201 ASP A N 1
ATOM 1656 C CA . ASP A 1 201 ? -25.568 17.343 43.195 1.00 56.38 201 ASP A CA 1
ATOM 1657 C C . ASP A 1 201 ? -24.851 16.659 44.379 1.00 56.38 201 ASP A C 1
ATOM 1659 O O . ASP A 1 201 ? -25.287 15.596 44.832 1.00 56.38 201 ASP A O 1
ATOM 1663 N N . ASN A 1 202 ? -23.766 17.279 44.869 1.00 49.19 202 ASN A N 1
ATOM 1664 C CA . ASN A 1 202 ? -23.044 16.886 46.094 1.00 49.19 202 ASN A CA 1
ATOM 1665 C C . ASN A 1 202 ? -23.887 17.085 47.361 1.00 49.19 202 ASN A C 1
ATOM 1667 O O . ASN A 1 202 ? -24.457 18.190 47.525 1.00 49.19 202 ASN A O 1
#

Foldseek 3Di:
DDPCPLPVDDDADPLVVLVVVCVVPQAQPDLVNLVVLLLSPADQAWDFDDDPHDTDTAHHQKDLDDLVVSCRSNVHDSVVSVVSVVVCCVVLQKHQDDDPGRRIIGGVPSCSVNVNPPPDDPVNVVLVVLLVLLQVQLCVQLVDDNPDSVLLSVLSVPDDPVLSVLSRVCSNVLNVLPPDSVPDDDNSCCSNVSSSPDDDDD

Radius of gyration: 26.43 Å; chains: 1; bounding box: 53×44×73 Å

pLDDT: mean 85.87, std 13.41, range [43.12, 97.62]

Secondary structure (DSSP, 8-state):
--TTTTSS------HHHHHHHHHH-SS--SHHHHHHHHHHHS-SS-EEEEETTEEEEE-TTEE---HHHHHHHHT--HHHHHHHHHHHHHTTSSEEPSSS-TT-EE-TTHHHHTT---SS-HHHHHHHHHHHHHHHHHHHHH------HHHHHHHHHHS-HHHHHHHHHTHHHHHHT-SSGGGPPPHHHHHHTTGGG-----